Protein AF-A0A937XT77-F1 (afdb_monomer_lite)

Radius of gyration: 31.1 Å; chains: 1; bounding box: 65×109×86 Å

Sequence (307 aa):
MPRPRPMRGTAAARCARKRCSCMAPSAAPTRSCRALPEEADCRRSHVRRRDSLPRPVHGRQSGVAIGQSRMSRAFAHAALALVLGAAWATGAIGSTSAQCLLPGDWVVPGTGRVAASDVLARAAGARIVLLGERHDSAAHHRWQLDMLEALLARRPGLVVGFEAFPRRVQAALDRWVEGELGEEQFLKAVDWERIWGFDAALYLPLFRFAQRERVRMVALNVSRDTVRAVSQKGLAAVPVGEREGVADPAPATADYLGWLFTIYAGHARPGVTPSREDVAFSRFVEVQLLWDGAMAQALARAVDAAR

Structure (mmCIF, N/CA/C/O backbone):
data_AF-A0A937XT77-F1
#
_entry.id   AF-A0A937XT77-F1
#
loop_
_atom_site.group_PDB
_atom_site.id
_atom_site.type_symbol
_atom_site.label_atom_id
_atom_site.label_alt_id
_atom_site.label_comp_id
_atom_site.label_asym_id
_atom_site.label_entity_id
_atom_site.label_seq_id
_atom_site.pdbx_PDB_ins_code
_atom_site.Cartn_x
_atom_site.Cartn_y
_atom_site.Cartn_z
_atom_site.occupancy
_atom_site.B_iso_or_equiv
_atom_site.auth_seq_id
_atom_site.auth_comp_id
_atom_site.auth_asym_id
_atom_site.auth_atom_id
_atom_site.pdbx_PDB_model_num
ATOM 1 N N . MET A 1 1 ? -8.404 55.840 11.860 1.00 36.09 1 MET A N 1
ATOM 2 C CA . MET A 1 1 ? -7.899 55.213 10.614 1.00 36.09 1 MET A CA 1
ATOM 3 C C . MET A 1 1 ? -8.670 53.911 10.367 1.00 36.09 1 MET A C 1
ATOM 5 O O . MET A 1 1 ? -9.238 53.406 11.324 1.00 36.09 1 MET A O 1
ATOM 9 N N . PRO A 1 2 ? -8.874 53.490 9.107 1.00 42.41 2 PRO A N 1
ATOM 10 C CA . PRO A 1 2 ? -10.209 53.220 8.559 1.00 42.41 2 PRO A CA 1
ATOM 11 C C . PRO A 1 2 ? -10.755 51.792 8.738 1.00 42.41 2 PRO A C 1
ATOM 13 O O . PRO A 1 2 ? -10.020 50.830 8.927 1.00 42.41 2 PRO A O 1
ATOM 16 N N . ARG A 1 3 ? -12.090 51.713 8.620 1.00 39.50 3 ARG A N 1
ATOM 17 C CA . ARG A 1 3 ? -12.965 50.527 8.618 1.00 39.50 3 ARG A CA 1
ATOM 18 C C . ARG A 1 3 ? -12.602 49.506 7.518 1.00 39.50 3 ARG A C 1
ATOM 20 O O . ARG A 1 3 ? -12.174 49.923 6.440 1.00 39.50 3 ARG A O 1
ATOM 27 N N . PRO A 1 4 ? -12.870 48.201 7.722 1.00 42.12 4 PRO A N 1
ATOM 28 C CA . PRO A 1 4 ? -12.687 47.186 6.687 1.00 42.12 4 PRO A CA 1
ATOM 29 C C . PRO A 1 4 ? -13.720 47.344 5.558 1.00 42.12 4 PRO A C 1
ATOM 31 O O . PRO A 1 4 ? -14.910 47.553 5.803 1.00 42.12 4 PRO A O 1
ATOM 34 N N . ARG A 1 5 ? -13.261 47.253 4.303 1.00 42.53 5 ARG A N 1
ATOM 35 C CA . ARG A 1 5 ? -14.124 47.199 3.110 1.00 42.53 5 ARG A CA 1
ATOM 36 C C . ARG A 1 5 ? -14.788 45.816 2.993 1.00 42.53 5 ARG A C 1
ATOM 38 O O . ARG A 1 5 ? -14.111 44.818 3.233 1.00 42.53 5 ARG A O 1
ATOM 45 N N . PRO A 1 6 ? -16.064 45.734 2.576 1.00 35.91 6 PRO A N 1
ATOM 46 C CA . PRO A 1 6 ? -16.751 44.463 2.387 1.00 35.91 6 PRO A CA 1
ATOM 47 C C . PRO A 1 6 ? -16.316 43.751 1.099 1.00 35.91 6 PRO A C 1
ATOM 49 O O . PRO A 1 6 ? -15.970 44.376 0.092 1.00 35.91 6 PRO A O 1
ATOM 52 N N . MET A 1 7 ? -16.380 42.421 1.163 1.00 31.80 7 MET A N 1
ATOM 53 C CA . MET A 1 7 ? -16.159 41.481 0.069 1.00 31.80 7 MET A CA 1
ATOM 54 C C . MET A 1 7 ? -17.064 41.770 -1.136 1.00 31.80 7 MET A C 1
ATOM 56 O O . MET A 1 7 ? -18.276 41.934 -0.998 1.00 31.80 7 MET A O 1
ATOM 60 N N . ARG A 1 8 ? -16.481 41.750 -2.339 1.00 34.66 8 ARG A N 1
ATOM 61 C CA . ARG A 1 8 ? -17.233 41.620 -3.591 1.00 34.66 8 ARG A CA 1
ATOM 62 C C . ARG A 1 8 ? -17.420 40.139 -3.896 1.00 34.66 8 ARG A C 1
ATOM 64 O O . ARG A 1 8 ? -16.479 39.462 -4.296 1.00 34.66 8 ARG A O 1
ATOM 71 N N . GLY A 1 9 ? -18.645 39.660 -3.703 1.00 29.42 9 GLY A N 1
ATOM 72 C CA . GLY A 1 9 ? -19.098 38.390 -4.249 1.00 29.42 9 GLY A CA 1
ATOM 73 C C . GLY A 1 9 ? -19.217 38.459 -5.770 1.00 29.42 9 GLY A C 1
ATOM 74 O O . GLY A 1 9 ? -19.588 39.491 -6.327 1.00 29.42 9 GLY A O 1
ATOM 75 N N . THR A 1 10 ? -18.936 37.342 -6.436 1.00 31.42 10 THR A N 1
ATOM 76 C CA . THR A 1 10 ? -19.408 37.090 -7.798 1.00 31.42 10 THR A CA 1
ATOM 77 C C . THR A 1 10 ? -19.877 35.641 -7.932 1.00 31.42 10 THR A C 1
ATOM 79 O O . THR A 1 10 ? -19.177 34.702 -7.576 1.00 31.42 10 THR A O 1
ATOM 82 N N . ALA A 1 11 ? -21.113 35.530 -8.426 1.00 31.84 11 ALA A N 1
ATOM 83 C CA . ALA A 1 11 ? -21.728 34.430 -9.165 1.00 31.84 11 ALA A CA 1
ATOM 84 C C . ALA A 1 11 ? -21.765 33.022 -8.534 1.00 31.84 11 ALA A C 1
ATOM 86 O O . ALA A 1 11 ? -20.996 32.128 -8.874 1.00 31.84 11 ALA A O 1
ATOM 87 N N . ALA A 1 12 ? -22.820 32.782 -7.749 1.00 28.45 12 ALA A N 1
ATOM 88 C CA . ALA A 1 12 ? -23.402 31.454 -7.590 1.00 28.45 12 ALA A CA 1
ATOM 89 C C . ALA A 1 12 ? -24.025 30.994 -8.925 1.00 28.45 12 ALA A C 1
ATOM 91 O O . ALA A 1 12 ? -25.072 31.496 -9.340 1.00 28.45 12 ALA A O 1
ATOM 92 N N . ALA A 1 13 ? -23.399 30.025 -9.593 1.00 32.28 13 ALA A N 1
ATOM 93 C CA . ALA A 1 13 ? -24.009 29.318 -10.712 1.00 32.28 13 ALA A CA 1
ATOM 94 C C . ALA A 1 13 ? -25.028 28.302 -10.170 1.00 32.28 13 ALA A C 1
ATOM 96 O O . ALA A 1 13 ? -24.679 27.244 -9.648 1.00 32.28 13 ALA A O 1
ATOM 97 N N . ARG A 1 14 ? -26.315 28.642 -10.283 1.00 29.09 14 ARG A N 1
ATOM 98 C CA . ARG A 1 14 ? -27.428 27.705 -10.097 1.00 29.09 14 ARG A CA 1
ATOM 99 C C . ARG A 1 14 ? -27.367 26.652 -11.201 1.00 29.09 14 ARG A C 1
ATOM 101 O O . ARG A 1 14 ? -27.641 26.970 -12.353 1.00 29.09 14 ARG A O 1
ATOM 108 N N . CYS A 1 15 ? -27.082 25.401 -10.850 1.00 26.33 15 CYS A N 1
ATOM 109 C CA . CYS A 1 15 ? -27.347 24.272 -11.735 1.00 26.33 15 CYS A CA 1
ATOM 110 C C . CYS A 1 15 ? -28.710 23.669 -11.366 1.00 26.33 15 CYS A C 1
ATOM 112 O O . CYS A 1 15 ? -28.937 23.222 -10.239 1.00 26.33 15 CYS A O 1
ATOM 114 N N . ALA A 1 16 ? -29.652 23.756 -12.302 1.00 30.88 16 ALA A N 1
ATOM 115 C CA . ALA A 1 16 ? -31.029 23.319 -12.141 1.00 30.88 16 ALA A CA 1
ATOM 116 C C . ALA A 1 16 ? -31.114 21.790 -11.990 1.00 30.88 16 ALA A C 1
ATOM 118 O O . ALA A 1 16 ? -30.606 21.040 -12.822 1.00 30.88 16 ALA A O 1
ATOM 119 N N . ARG A 1 17 ? -31.816 21.328 -10.948 1.00 30.83 17 ARG A N 1
ATOM 120 C CA . ARG A 1 17 ? -32.197 19.919 -10.773 1.00 30.83 17 ARG A CA 1
ATOM 121 C C . ARG A 1 17 ? -33.188 19.527 -11.872 1.00 30.83 17 ARG A C 1
ATOM 123 O O . ARG A 1 17 ? -34.351 19.921 -11.809 1.00 30.83 17 ARG A O 1
ATOM 130 N N . LYS A 1 18 ? -32.762 18.721 -12.846 1.00 30.28 18 LYS A N 1
ATOM 131 C CA . LYS A 1 18 ? -33.694 17.947 -13.677 1.00 30.28 18 LYS A CA 1
ATOM 132 C C . LYS A 1 18 ? -34.017 16.640 -12.957 1.00 30.28 18 LYS A C 1
ATOM 134 O O . LYS A 1 18 ? -33.140 15.823 -12.705 1.00 30.28 18 LYS A O 1
ATOM 139 N N . ARG A 1 19 ? -35.292 16.492 -12.592 1.00 28.69 19 ARG A N 1
ATOM 140 C CA . ARG A 1 19 ? -35.898 15.241 -12.128 1.00 28.69 19 ARG A CA 1
ATOM 141 C C . ARG A 1 19 ? -35.902 14.261 -13.304 1.00 28.69 19 ARG A C 1
ATOM 143 O O . ARG A 1 19 ? -36.464 14.597 -14.343 1.00 28.69 19 ARG A O 1
ATOM 150 N N . CYS A 1 20 ? -35.329 13.075 -13.136 1.00 25.59 20 CYS A N 1
ATOM 151 C CA . CYS A 1 20 ? -35.627 11.936 -14.001 1.00 25.59 20 CYS A CA 1
ATOM 152 C C . CYS A 1 20 ? -36.601 11.025 -13.257 1.00 25.59 20 CYS A C 1
ATOM 154 O O . CYS A 1 20 ? -36.307 10.547 -12.164 1.00 25.59 20 CYS A O 1
ATOM 156 N N . SER A 1 21 ? -37.785 10.866 -13.843 1.00 26.05 21 SER A N 1
ATOM 157 C CA . SER A 1 21 ? -38.812 9.922 -13.415 1.00 26.05 21 SER A CA 1
ATOM 158 C C . SER A 1 21 ? -38.406 8.515 -13.852 1.00 26.05 21 SER A C 1
ATOM 160 O O . SER A 1 21 ? -37.988 8.324 -14.995 1.00 26.05 21 SER A O 1
ATOM 162 N N . CYS A 1 22 ? -38.522 7.541 -12.954 1.00 23.66 22 CYS A N 1
ATOM 163 C CA . CYS A 1 22 ? -38.259 6.136 -13.233 1.00 23.66 22 CYS A CA 1
ATOM 164 C C . CYS A 1 22 ? -39.459 5.528 -13.977 1.00 23.66 22 CYS A C 1
ATOM 166 O O . CYS A 1 22 ? -40.545 5.424 -13.412 1.00 23.66 22 CYS A O 1
ATOM 168 N N . MET A 1 23 ? -39.262 5.090 -15.221 1.00 26.16 23 MET A N 1
ATOM 169 C CA . MET A 1 23 ? -40.123 4.094 -15.868 1.00 26.16 23 MET A CA 1
ATOM 170 C C . MET A 1 23 ? -39.355 2.773 -15.920 1.00 26.16 23 MET A C 1
ATOM 172 O O . MET A 1 23 ? -38.236 2.717 -16.427 1.00 26.16 23 MET A O 1
ATOM 176 N N . ALA A 1 24 ? -39.950 1.721 -15.360 1.00 32.31 24 ALA A N 1
ATOM 177 C CA . ALA A 1 24 ? -39.438 0.357 -15.436 1.00 32.31 24 ALA A CA 1
ATOM 178 C C . ALA A 1 24 ? -39.604 -0.214 -16.857 1.00 32.31 24 ALA A C 1
ATOM 180 O O . ALA A 1 24 ? -40.644 0.032 -17.473 1.00 32.31 24 ALA A O 1
ATOM 181 N N . PRO A 1 25 ? -38.670 -1.046 -17.352 1.00 35.09 25 PRO A N 1
ATOM 182 C CA . PRO A 1 25 ? -38.954 -1.946 -18.455 1.00 35.09 25 PRO A CA 1
ATOM 183 C C . PRO A 1 25 ? -39.019 -3.409 -17.998 1.00 35.09 25 PRO A C 1
ATOM 185 O O . PRO A 1 25 ? -38.128 -3.944 -17.340 1.00 35.09 25 PRO A O 1
ATOM 188 N N . SER A 1 26 ? -40.119 -4.032 -18.408 1.00 31.53 26 SER A N 1
ATOM 189 C CA . SER A 1 26 ? -40.401 -5.463 -18.431 1.00 31.53 26 SER A CA 1
ATOM 190 C C . SER A 1 26 ? -39.476 -6.227 -19.395 1.00 31.53 26 SER A C 1
ATOM 192 O O . SER A 1 26 ? -39.163 -5.719 -20.467 1.00 31.53 26 SER A O 1
ATOM 194 N N . ALA A 1 27 ? -39.175 -7.475 -19.013 1.00 35.47 27 ALA A N 1
ATOM 195 C CA . ALA A 1 27 ? -38.739 -8.642 -19.797 1.00 35.47 27 ALA A CA 1
ATOM 196 C C . ALA A 1 27 ? -37.453 -8.561 -20.658 1.00 35.47 27 ALA A C 1
ATOM 198 O O . ALA A 1 27 ? -37.207 -7.647 -21.437 1.00 35.47 27 ALA A O 1
ATOM 199 N N . ALA A 1 28 ? -36.633 -9.605 -20.500 1.00 38.88 28 ALA A N 1
ATOM 200 C CA . ALA A 1 28 ? -35.290 -9.784 -21.046 1.00 38.88 28 ALA A CA 1
ATOM 201 C C . ALA A 1 28 ? -35.191 -9.756 -22.583 1.00 38.88 28 ALA A C 1
ATOM 203 O O . ALA A 1 28 ? -36.099 -10.195 -23.288 1.00 38.88 28 ALA A O 1
ATOM 204 N N . PRO A 1 29 ? -33.997 -9.404 -23.092 1.00 41.75 29 PRO A N 1
ATOM 205 C CA . PRO A 1 29 ? -33.379 -10.258 -24.101 1.00 41.75 29 PRO A CA 1
ATOM 206 C C . PRO A 1 29 ? -31.902 -10.553 -23.797 1.00 41.75 29 PRO A C 1
ATOM 208 O O . PRO A 1 29 ? -31.155 -9.710 -23.298 1.00 41.75 29 PRO A O 1
ATOM 211 N N . THR A 1 30 ? -31.475 -11.766 -24.149 1.00 42.84 30 THR A N 1
ATOM 212 C CA . THR A 1 30 ? -30.076 -12.209 -24.222 1.00 42.84 30 THR A CA 1
ATOM 213 C C . THR A 1 30 ? -29.235 -11.202 -25.013 1.00 42.84 30 THR A C 1
ATOM 215 O O . THR A 1 30 ? -29.385 -11.084 -26.230 1.00 42.84 30 THR A O 1
ATOM 218 N N . ARG A 1 31 ? -28.362 -10.448 -24.332 1.00 41.62 31 ARG A N 1
ATOM 219 C CA . ARG A 1 31 ? -27.463 -9.470 -24.961 1.00 41.62 31 ARG A CA 1
ATOM 220 C C . ARG A 1 31 ? -26.072 -10.063 -25.165 1.00 41.62 31 ARG A C 1
ATOM 222 O O . ARG A 1 31 ? -25.395 -10.430 -24.213 1.00 41.62 31 ARG A O 1
ATOM 229 N N . SER A 1 32 ? -25.648 -10.089 -26.426 1.00 38.56 32 SER A N 1
ATOM 230 C CA . SER A 1 32 ? -24.243 -10.147 -26.836 1.00 38.56 32 SER A CA 1
ATOM 231 C C . SER A 1 32 ? -23.475 -8.972 -26.207 1.00 38.56 32 SER A C 1
ATOM 233 O O . SER A 1 32 ? -23.965 -7.838 -26.229 1.00 38.56 32 SER A O 1
ATOM 235 N N . CYS A 1 33 ? -22.307 -9.242 -25.608 1.00 37.94 33 CYS A N 1
ATOM 236 C CA . CYS A 1 33 ? -21.496 -8.234 -24.922 1.00 37.94 33 CYS A CA 1
ATOM 237 C C . CYS A 1 33 ? -20.942 -7.219 -25.935 1.00 37.94 33 CYS A C 1
ATOM 239 O O . CYS A 1 33 ? -19.944 -7.461 -26.610 1.00 37.94 33 CYS A O 1
ATOM 241 N N . ARG A 1 34 ? -21.586 -6.052 -26.019 1.00 35.34 34 ARG A N 1
ATOM 242 C CA . ARG A 1 34 ? -20.996 -4.834 -26.578 1.00 35.34 34 ARG A CA 1
ATOM 243 C C . ARG A 1 34 ? -20.518 -4.001 -25.392 1.00 35.34 34 ARG A C 1
ATOM 245 O O . ARG A 1 34 ? -21.322 -3.724 -24.503 1.00 35.34 34 ARG A O 1
ATOM 252 N N . ALA A 1 35 ? -19.229 -3.665 -25.357 1.00 35.28 35 ALA A N 1
ATOM 253 C CA . ALA A 1 35 ? -18.635 -2.852 -24.297 1.00 35.28 35 ALA A CA 1
ATOM 254 C C . ALA A 1 35 ? -19.470 -1.579 -24.070 1.00 35.28 35 ALA A C 1
ATOM 256 O O . ALA A 1 35 ? -19.780 -0.859 -25.024 1.00 35.28 35 ALA A O 1
ATOM 257 N N . LEU A 1 36 ? -19.869 -1.336 -22.821 1.00 36.41 36 LEU A N 1
ATOM 258 C CA . LEU A 1 36 ? -20.434 -0.049 -22.428 1.00 36.41 36 LEU A CA 1
ATOM 259 C C . LEU A 1 36 ? -19.294 0.979 -22.473 1.00 36.41 36 LEU A C 1
ATOM 261 O O . LEU A 1 36 ? -18.207 0.665 -21.988 1.00 36.41 36 LEU A O 1
ATOM 265 N N . PRO A 1 37 ? -19.491 2.161 -23.080 1.00 35.06 37 PRO A N 1
ATOM 266 C CA . PRO A 1 37 ? -18.444 3.168 -23.126 1.00 35.06 37 PRO A CA 1
ATOM 267 C C . PRO A 1 37 ? -18.125 3.638 -21.703 1.00 35.06 37 PRO A C 1
ATOM 269 O O . PRO A 1 37 ? -19.024 4.042 -20.964 1.00 35.06 37 PRO A O 1
ATOM 272 N N . GLU A 1 38 ? -16.844 3.555 -21.345 1.00 41.00 38 GLU A N 1
ATOM 273 C CA . GLU A 1 38 ? -16.254 4.234 -20.191 1.00 41.00 38 GLU A CA 1
ATOM 274 C C . GLU A 1 38 ? -16.633 5.723 -20.238 1.00 41.00 38 GLU A C 1
ATOM 276 O O . GLU A 1 38 ? -16.646 6.342 -21.308 1.00 41.00 38 GLU A O 1
ATOM 281 N N . GLU A 1 39 ? -16.998 6.283 -19.085 1.00 37.25 39 GLU A N 1
ATOM 282 C CA . GLU A 1 39 ? -17.351 7.693 -18.949 1.00 37.25 39 GLU A CA 1
ATOM 283 C C . GLU A 1 39 ? -16.232 8.586 -19.507 1.00 37.25 39 GLU A C 1
ATOM 285 O O . GLU A 1 39 ? -15.047 8.378 -19.257 1.00 37.25 39 GLU A O 1
ATOM 290 N N . ALA A 1 40 ? -16.629 9.561 -20.324 1.00 32.81 40 ALA A N 1
ATOM 291 C CA . ALA A 1 40 ? -15.736 10.353 -21.154 1.00 32.81 40 ALA A CA 1
ATOM 292 C C . ALA A 1 40 ? -14.687 11.138 -20.343 1.00 32.81 40 ALA A C 1
ATOM 294 O O . ALA A 1 40 ? -15.023 12.036 -19.569 1.00 32.81 40 ALA A O 1
ATOM 295 N N . ASP A 1 41 ? -13.414 10.846 -20.623 1.00 33.22 41 ASP A N 1
ATOM 296 C CA . ASP A 1 41 ? -12.246 11.642 -20.247 1.00 33.22 41 ASP A CA 1
ATOM 297 C C . ASP A 1 41 ? -12.351 13.054 -20.855 1.00 33.22 41 ASP A C 1
ATOM 299 O O . ASP A 1 41 ? -12.399 13.248 -22.074 1.00 33.22 41 ASP A O 1
ATOM 303 N N . CYS A 1 42 ? -12.403 14.068 -19.993 1.00 28.81 42 CYS A N 1
ATOM 304 C CA . CYS A 1 42 ? -12.457 15.469 -20.383 1.00 28.81 42 CYS A CA 1
ATOM 305 C C . CYS A 1 42 ? -11.029 16.023 -20.520 1.00 28.81 42 CYS A C 1
ATOM 307 O O . CYS A 1 42 ? -10.584 16.842 -19.717 1.00 28.81 42 CYS A O 1
ATOM 309 N N . ARG A 1 43 ? -10.303 15.615 -21.569 1.00 31.56 43 ARG A N 1
ATOM 310 C CA . ARG A 1 43 ? -9.054 16.280 -21.983 1.00 31.56 43 ARG A CA 1
ATOM 311 C C . ARG A 1 43 ? -9.320 17.264 -23.117 1.00 31.56 43 ARG A C 1
ATOM 313 O O . ARG A 1 43 ? -9.517 16.885 -24.269 1.00 31.56 43 ARG A O 1
ATOM 320 N N . ARG A 1 44 ? -9.273 18.565 -22.811 1.00 31.22 44 ARG A N 1
ATOM 321 C CA . ARG A 1 44 ? -9.192 19.617 -23.836 1.00 31.22 44 ARG A CA 1
ATOM 322 C C . ARG A 1 44 ? -7.817 19.593 -24.498 1.00 31.22 44 ARG A C 1
ATOM 324 O O . ARG A 1 44 ? -6.816 19.980 -23.906 1.00 31.22 44 ARG A O 1
ATOM 331 N N . SER A 1 45 ? -7.807 19.190 -25.760 1.00 30.52 45 SER A N 1
ATOM 332 C CA . SER A 1 45 ? -6.711 19.358 -26.707 1.00 30.52 45 SER A CA 1
ATOM 333 C C . SER A 1 45 ? -6.588 20.817 -27.166 1.00 30.52 45 SER A C 1
ATOM 335 O O . SER A 1 45 ? -7.531 21.369 -27.735 1.00 30.52 45 SER A O 1
ATOM 337 N N . HIS A 1 46 ? -5.401 21.409 -27.027 1.00 31.00 46 HIS A N 1
ATOM 338 C CA . HIS A 1 46 ? -4.949 22.488 -27.905 1.00 31.00 46 HIS A CA 1
ATOM 339 C C . HIS A 1 46 ? -3.973 21.899 -28.929 1.00 31.00 46 HIS A C 1
ATOM 341 O O . HIS A 1 46 ? -2.796 21.720 -28.640 1.00 31.00 46 HIS A O 1
ATOM 347 N N . VAL A 1 47 ? -4.461 21.615 -30.139 1.00 32.00 47 VAL A N 1
ATOM 348 C CA . VAL A 1 47 ? -3.621 21.381 -31.323 1.00 32.00 47 VAL A CA 1
ATOM 349 C C . VAL A 1 47 ? -4.053 22.368 -32.403 1.00 32.00 47 VAL A C 1
ATOM 351 O O . VAL A 1 47 ? -5.207 22.384 -32.834 1.00 32.00 47 VAL A O 1
ATOM 354 N N . ARG A 1 48 ? -3.116 23.233 -32.804 1.00 32.12 48 ARG A N 1
ATOM 355 C CA . ARG A 1 48 ? -3.234 24.124 -33.964 1.00 32.12 48 ARG A CA 1
ATOM 356 C C . ARG A 1 48 ? -2.968 23.322 -35.242 1.00 32.12 48 ARG A C 1
ATOM 358 O O . ARG A 1 48 ? -2.019 22.550 -35.300 1.00 32.12 48 ARG A O 1
ATOM 365 N N . ARG A 1 49 ? -3.801 23.546 -36.262 1.00 31.94 49 ARG A N 1
ATOM 366 C CA . ARG A 1 49 ? -3.627 23.068 -37.645 1.00 31.94 49 ARG A CA 1
ATOM 367 C C . ARG A 1 49 ? -2.510 23.829 -38.372 1.00 31.94 49 ARG A C 1
ATOM 369 O O . ARG A 1 49 ? -2.393 25.036 -38.161 1.00 31.94 49 ARG A O 1
ATOM 376 N N . ARG A 1 50 ? -1.816 23.142 -39.289 1.00 31.31 50 ARG A N 1
ATOM 377 C CA . ARG A 1 50 ? -1.400 23.580 -40.648 1.00 31.31 50 ARG A CA 1
ATOM 378 C C . ARG A 1 50 ? -0.744 22.384 -41.365 1.00 31.31 50 ARG A C 1
ATOM 380 O O . ARG A 1 50 ? 0.099 21.728 -40.769 1.00 31.31 50 ARG A O 1
ATOM 387 N N . ASP A 1 51 ? -1.377 21.885 -42.431 1.00 30.39 51 ASP A N 1
ATOM 388 C CA . ASP A 1 51 ? -0.968 22.008 -43.853 1.00 30.39 51 ASP A CA 1
ATOM 389 C C . ASP A 1 51 ? 0.416 21.365 -44.105 1.00 30.39 51 ASP A C 1
ATOM 391 O O . ASP A 1 51 ? 1.418 21.847 -43.595 1.00 30.39 51 ASP A O 1
ATOM 395 N N . SER A 1 52 ? 0.600 20.282 -44.872 1.00 34.44 52 SER A N 1
ATOM 396 C CA . SER A 1 52 ? 0.463 20.203 -46.339 1.00 34.44 52 SER A CA 1
ATOM 397 C C . SER A 1 52 ? 0.761 18.761 -46.813 1.00 34.44 52 SER A C 1
ATOM 399 O O . SER A 1 52 ? 1.668 18.124 -46.284 1.00 34.44 52 SER A O 1
ATOM 401 N N . LEU A 1 53 ? 0.052 18.262 -47.832 1.00 35.81 53 LEU A N 1
ATOM 402 C CA . LEU A 1 53 ? 0.361 17.021 -48.576 1.00 35.81 53 LEU A CA 1
ATOM 403 C C . LEU A 1 53 ? 1.324 17.298 -49.750 1.00 35.81 53 LEU A C 1
ATOM 405 O O . LEU A 1 53 ? 1.309 18.409 -50.285 1.00 35.81 53 LEU A O 1
ATOM 409 N N . PRO A 1 54 ? 2.017 16.265 -50.271 1.00 38.88 54 PRO A N 1
ATOM 410 C CA . PRO A 1 54 ? 1.949 16.046 -51.718 1.00 38.88 54 PRO A CA 1
ATOM 411 C C . PRO A 1 54 ? 1.692 14.588 -52.152 1.00 38.88 54 PRO A C 1
ATOM 413 O O . PRO A 1 54 ? 1.793 13.632 -51.389 1.00 38.88 54 PRO A O 1
ATOM 416 N N . ARG A 1 55 ? 1.281 14.496 -53.422 1.00 36.88 55 ARG A N 1
ATOM 417 C CA . ARG A 1 55 ? 0.694 13.386 -54.197 1.00 36.88 55 ARG A CA 1
ATOM 418 C C . ARG A 1 55 ? 1.696 12.315 -54.694 1.00 36.88 55 ARG A C 1
ATOM 420 O O . ARG A 1 55 ? 2.897 12.567 -54.679 1.00 36.88 55 ARG A O 1
ATOM 427 N N . PRO A 1 56 ? 1.199 11.152 -55.183 1.00 37.72 56 PRO A N 1
ATOM 428 C CA . PRO A 1 56 ? 1.999 9.971 -55.525 1.00 37.72 56 PRO A CA 1
ATOM 429 C C . PRO A 1 56 ? 2.551 9.985 -56.961 1.00 37.72 56 PRO A C 1
ATOM 431 O O . PRO A 1 56 ? 1.973 10.602 -57.856 1.00 37.72 56 PRO A O 1
ATOM 434 N N . VAL A 1 57 ? 3.633 9.229 -57.186 1.00 42.69 57 VAL A N 1
ATOM 435 C CA . VAL A 1 57 ? 4.236 8.964 -58.504 1.00 42.69 57 VAL A CA 1
ATOM 436 C C . VAL A 1 57 ? 3.930 7.528 -58.942 1.00 42.69 57 VAL A C 1
ATOM 438 O O . VAL A 1 57 ? 4.072 6.581 -58.171 1.00 42.69 57 VAL A O 1
ATOM 441 N N . HIS A 1 58 ? 3.494 7.390 -60.196 1.00 35.16 58 HIS A N 1
ATOM 442 C CA . HIS A 1 58 ? 3.241 6.136 -60.904 1.00 35.16 58 HIS A CA 1
ATOM 443 C C . HIS A 1 58 ? 4.523 5.333 -61.183 1.00 35.16 58 HIS A C 1
ATOM 445 O O . HIS A 1 58 ? 5.511 5.885 -61.658 1.00 35.16 58 HIS A O 1
ATOM 451 N N . GLY A 1 59 ? 4.445 4.008 -61.027 1.00 33.00 59 GLY A N 1
ATOM 452 C CA . GLY A 1 59 ? 5.408 3.039 -61.553 1.00 33.00 59 GLY A CA 1
ATOM 453 C C . GLY A 1 59 ? 4.672 1.852 -62.177 1.00 33.00 59 GLY A C 1
ATOM 454 O O . GLY A 1 59 ? 3.740 1.316 -61.586 1.00 33.00 59 GLY A O 1
ATOM 455 N N . ARG A 1 60 ? 5.040 1.524 -63.417 1.00 34.47 60 ARG A N 1
ATOM 456 C CA . ARG A 1 60 ? 4.351 0.637 -64.364 1.00 34.47 60 ARG A CA 1
ATOM 457 C C . ARG A 1 60 ? 4.424 -0.860 -64.037 1.00 34.47 60 ARG A C 1
ATOM 459 O O . ARG A 1 60 ? 5.400 -1.361 -63.502 1.00 34.47 60 ARG A O 1
ATOM 466 N N . GLN A 1 61 ? 3.374 -1.515 -64.531 1.00 33.06 61 GLN A N 1
ATOM 467 C CA . GLN A 1 61 ? 3.185 -2.904 -64.960 1.00 33.06 61 GLN A CA 1
ATOM 468 C C . GLN A 1 61 ? 4.438 -3.701 -65.366 1.00 33.06 61 GLN A C 1
ATOM 470 O O . GLN A 1 61 ? 5.279 -3.209 -66.115 1.00 33.06 61 GLN A O 1
ATOM 475 N N . SER A 1 62 ? 4.423 -4.998 -65.047 1.00 36.44 62 SER A N 1
ATOM 476 C CA . SER A 1 62 ? 4.679 -6.095 -65.996 1.00 36.44 62 SER A CA 1
ATOM 477 C C . SER A 1 62 ? 4.062 -7.380 -65.438 1.00 36.44 62 SER A C 1
ATOM 479 O O . SER A 1 62 ? 4.341 -7.763 -64.306 1.00 36.44 62 SER A O 1
ATOM 481 N N . GLY A 1 63 ? 3.165 -7.996 -66.206 1.00 30.44 63 GLY A N 1
ATOM 482 C CA . GLY A 1 63 ? 2.579 -9.296 -65.890 1.00 30.44 63 GLY A CA 1
ATOM 483 C C . GLY A 1 63 ? 3.410 -10.443 -66.452 1.00 30.44 63 GLY A C 1
ATOM 484 O O . GLY A 1 63 ? 4.150 -10.246 -67.408 1.00 30.44 63 GLY A O 1
ATOM 485 N N . VAL A 1 64 ? 3.217 -11.645 -65.907 1.00 35.50 64 VAL A N 1
ATOM 486 C CA . VAL A 1 64 ? 3.363 -12.910 -66.640 1.00 35.50 64 VAL A CA 1
ATOM 487 C C . VAL A 1 64 ? 2.273 -13.865 -66.157 1.00 35.50 64 VAL A C 1
ATOM 489 O O . VAL A 1 64 ? 1.895 -13.891 -64.987 1.00 35.50 64 VAL A O 1
ATOM 492 N N . ALA A 1 65 ? 1.727 -14.576 -67.130 1.00 34.25 65 ALA A N 1
ATOM 493 C CA . ALA A 1 65 ? 0.527 -15.376 -67.100 1.00 34.25 65 ALA A CA 1
ATOM 494 C C . ALA A 1 65 ? 0.793 -16.852 -66.741 1.00 34.25 65 ALA A C 1
ATOM 496 O O . ALA A 1 65 ? 1.841 -17.397 -67.061 1.00 34.2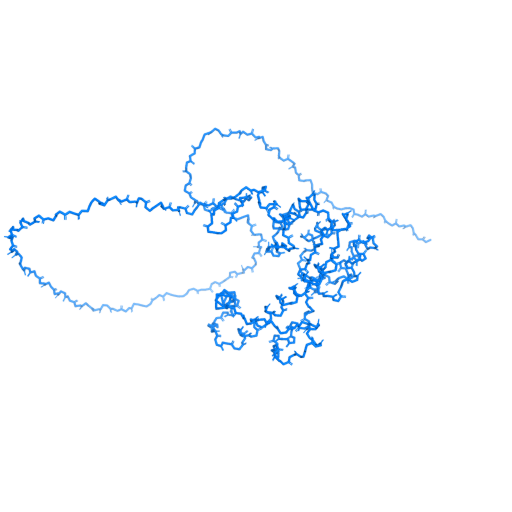5 65 ALA A O 1
ATOM 497 N N . ILE A 1 66 ? -0.240 -17.466 -66.154 1.00 34.66 66 ILE A N 1
ATOM 498 C CA . ILE A 1 66 ? -0.812 -18.795 -66.445 1.00 34.66 66 ILE A CA 1
ATOM 499 C C . ILE A 1 66 ? 0.125 -20.018 -66.424 1.00 34.66 66 ILE A C 1
ATOM 501 O O . ILE A 1 66 ? 0.920 -20.251 -67.325 1.00 34.66 66 ILE A O 1
ATOM 505 N N . GLY A 1 67 ? -0.178 -20.926 -65.493 1.00 33.16 67 GLY A N 1
ATOM 506 C CA . GLY A 1 67 ? 0.082 -22.358 -65.622 1.00 33.16 67 GLY A CA 1
ATOM 507 C C . GLY A 1 67 ? -1.086 -23.151 -65.040 1.00 33.16 67 GLY A C 1
ATOM 508 O O . GLY A 1 67 ? -1.101 -23.460 -63.854 1.00 33.16 67 GLY A O 1
ATOM 509 N N . GLN A 1 68 ? -2.096 -23.438 -65.866 1.00 39.66 68 GLN A N 1
ATOM 510 C CA . GLN A 1 68 ? -3.114 -24.445 -65.567 1.00 39.66 68 GLN A CA 1
ATOM 511 C C . GLN A 1 68 ? -2.547 -25.830 -65.887 1.00 39.66 68 GLN A C 1
ATOM 513 O O . GLN A 1 68 ? -2.019 -26.041 -66.975 1.00 39.66 68 GLN A O 1
ATOM 518 N N . SER A 1 69 ? -2.758 -26.801 -65.002 1.00 38.31 69 SER A N 1
ATOM 519 C CA . SER A 1 69 ? -2.874 -28.199 -65.414 1.00 38.31 69 SER A CA 1
ATOM 520 C C . SER A 1 69 ? -4.113 -28.809 -64.763 1.00 38.31 69 SER A C 1
ATOM 522 O O . SER A 1 69 ? -4.383 -28.647 -63.574 1.00 38.31 69 SER A O 1
ATOM 524 N N . ARG A 1 70 ? -4.933 -29.419 -65.618 1.00 44.41 70 ARG A N 1
ATOM 525 C CA . ARG A 1 70 ? -6.133 -30.193 -65.303 1.00 44.41 70 ARG A CA 1
ATOM 526 C C . ARG A 1 70 ? -5.805 -31.686 -65.445 1.00 44.41 70 ARG A C 1
ATOM 528 O O . ARG A 1 70 ? -4.860 -32.025 -66.147 1.00 44.41 70 ARG A O 1
ATOM 535 N N . MET A 1 71 ? -6.741 -32.505 -64.941 1.00 36.56 71 MET A N 1
ATOM 536 C CA . MET A 1 71 ? -7.031 -33.913 -65.296 1.00 36.56 71 MET A CA 1
ATOM 537 C C . MET A 1 71 ? -6.166 -34.968 -64.582 1.00 36.56 71 MET A C 1
ATOM 539 O O . MET A 1 71 ? -4.974 -34.777 -64.426 1.00 36.56 71 MET A O 1
ATOM 543 N N . SER A 1 72 ? -6.676 -36.104 -64.088 1.00 41.12 72 SER A N 1
ATOM 544 C CA . SER A 1 72 ? -7.950 -36.830 -64.270 1.00 41.12 72 SER A CA 1
ATOM 545 C C . SER A 1 72 ? -8.200 -37.727 -63.038 1.00 41.12 72 SER A C 1
ATOM 547 O O . SER A 1 72 ? -7.256 -38.231 -62.448 1.00 41.12 72 SER A O 1
ATOM 549 N N . ARG A 1 73 ? -9.420 -37.766 -62.488 1.00 43.06 73 ARG A N 1
ATOM 550 C CA . ARG A 1 73 ? -10.445 -38.836 -62.590 1.00 43.06 73 ARG A CA 1
ATOM 551 C C . ARG A 1 73 ? -10.027 -40.275 -62.221 1.00 43.06 73 ARG A C 1
ATOM 553 O O . ARG A 1 73 ? -9.347 -40.942 -62.984 1.00 43.06 73 ARG A O 1
ATOM 560 N N . ALA A 1 74 ? -10.702 -40.729 -61.158 1.00 38.94 74 ALA A N 1
ATOM 561 C CA . ALA A 1 74 ? -11.387 -42.014 -60.982 1.00 38.94 74 ALA A CA 1
ATOM 562 C C . ALA A 1 74 ? -10.551 -43.280 -60.749 1.00 38.94 74 ALA A C 1
ATOM 564 O O . ALA A 1 74 ? -9.989 -43.822 -61.683 1.00 38.94 74 ALA A O 1
ATOM 565 N N . PHE A 1 75 ? -10.672 -43.839 -59.540 1.00 42.03 75 PHE A N 1
ATOM 566 C CA . PHE A 1 75 ? -11.009 -45.252 -59.342 1.00 42.03 75 PHE A CA 1
ATOM 567 C C . PHE A 1 75 ? -11.854 -45.383 -58.068 1.00 42.03 75 PHE A C 1
ATOM 569 O O . PHE A 1 75 ? -11.377 -45.188 -56.955 1.00 42.03 75 PHE A O 1
ATOM 576 N N . ALA A 1 76 ? -13.141 -45.670 -58.256 1.00 41.75 76 ALA A N 1
ATOM 577 C CA . ALA A 1 76 ? -14.038 -46.140 -57.213 1.00 41.75 76 ALA A CA 1
ATOM 578 C C . ALA A 1 76 ? -13.837 -47.648 -57.079 1.00 41.75 76 ALA A C 1
ATOM 580 O O . ALA A 1 76 ? -14.099 -48.346 -58.050 1.00 41.75 76 ALA A O 1
ATOM 581 N N . HIS A 1 77 ? -13.382 -48.146 -55.930 1.00 40.97 77 HIS A N 1
ATOM 582 C CA . HIS A 1 77 ? -13.534 -49.551 -55.547 1.00 40.97 77 HIS A CA 1
ATOM 583 C C . HIS A 1 77 ? -14.027 -49.597 -54.103 1.00 40.97 77 HIS A C 1
ATOM 585 O O . HIS A 1 77 ? -13.421 -49.036 -53.191 1.00 40.97 77 HIS A O 1
ATOM 591 N N . ALA A 1 78 ? -15.187 -50.223 -53.948 1.00 45.75 78 ALA A N 1
ATOM 592 C CA . ALA A 1 78 ? -15.841 -50.495 -52.689 1.00 45.75 78 ALA A CA 1
ATOM 593 C C . ALA A 1 78 ? -14.978 -51.428 -51.830 1.00 45.75 78 ALA A C 1
ATOM 595 O O . ALA A 1 78 ? -14.575 -52.497 -52.282 1.00 45.75 78 ALA A O 1
ATOM 596 N N . ALA A 1 79 ? -14.764 -51.048 -50.575 1.00 43.75 79 ALA A N 1
ATOM 597 C CA . ALA A 1 79 ? -14.360 -51.959 -49.516 1.00 43.75 79 ALA A CA 1
ATOM 598 C C . ALA A 1 79 ? -15.238 -51.662 -48.299 1.00 43.75 79 ALA A C 1
ATOM 600 O O . ALA A 1 79 ? -14.967 -50.776 -47.491 1.00 43.75 79 ALA A O 1
ATOM 601 N N . LEU A 1 80 ? -16.353 -52.387 -48.238 1.00 45.69 80 LEU A N 1
ATOM 602 C CA . LEU A 1 80 ? -17.179 -52.534 -47.053 1.00 45.69 80 LEU A CA 1
ATOM 603 C C . LEU A 1 80 ? -16.386 -53.397 -46.063 1.00 45.69 80 LEU A C 1
ATOM 605 O O . LEU A 1 80 ? -16.309 -54.611 -46.227 1.00 45.69 80 LEU A O 1
ATOM 609 N N . ALA A 1 81 ? -15.777 -52.767 -45.062 1.00 46.62 81 ALA A N 1
ATOM 610 C CA . ALA A 1 81 ? -15.190 -53.454 -43.921 1.00 46.62 81 ALA A CA 1
ATOM 611 C C . ALA A 1 81 ? -15.813 -52.896 -42.640 1.00 46.62 81 ALA A C 1
ATOM 613 O O . ALA A 1 81 ? -15.714 -51.704 -42.348 1.00 46.62 81 ALA A O 1
ATOM 614 N N . LEU A 1 82 ? -16.498 -53.784 -41.915 1.00 47.38 82 LEU A N 1
ATOM 615 C CA . LEU A 1 82 ? -17.018 -53.569 -40.572 1.00 47.38 82 LEU A CA 1
ATOM 616 C C . LEU A 1 82 ? -15.935 -52.961 -39.668 1.00 47.38 82 LEU A C 1
ATOM 618 O O . LEU A 1 82 ? -14.922 -53.605 -39.405 1.00 47.38 82 LEU A O 1
ATOM 622 N N . VAL A 1 83 ? -16.213 -51.788 -39.101 1.00 46.56 83 VAL A N 1
ATOM 623 C CA . VAL A 1 83 ? -15.584 -51.340 -37.856 1.00 46.56 83 VAL A CA 1
ATOM 624 C C . VAL A 1 83 ? -16.678 -51.259 -36.801 1.00 46.56 83 VAL A C 1
ATOM 626 O O . VAL A 1 83 ? -17.476 -50.325 -36.751 1.00 46.56 83 VAL A O 1
ATOM 629 N N . LEU A 1 84 ? -16.729 -52.304 -35.980 1.00 47.62 84 LEU A N 1
ATOM 630 C CA . LEU A 1 84 ? -17.295 -52.259 -34.640 1.00 47.62 84 LEU A CA 1
ATOM 631 C C . LEU A 1 84 ? -16.452 -51.303 -33.787 1.00 47.62 84 LEU A C 1
ATOM 633 O O . LEU A 1 84 ? -15.229 -51.411 -33.776 1.00 47.62 84 LEU A O 1
ATOM 637 N N . GLY A 1 85 ? -17.117 -50.446 -33.013 1.00 44.19 85 GLY A N 1
ATOM 638 C CA . GLY A 1 85 ? -16.510 -49.802 -31.848 1.00 44.19 85 GLY A CA 1
ATOM 639 C C . GLY A 1 85 ? -16.340 -48.293 -31.964 1.00 44.19 85 GLY A C 1
ATOM 640 O O . GLY A 1 85 ? -15.335 -47.807 -32.464 1.00 44.19 85 GLY A O 1
ATOM 641 N N . ALA A 1 86 ? -17.326 -47.574 -31.434 1.00 45.34 86 ALA A N 1
ATOM 642 C CA . ALA A 1 86 ? -17.173 -46.493 -30.456 1.00 45.34 86 ALA A CA 1
ATOM 643 C C . ALA A 1 86 ? -18.410 -45.603 -30.568 1.00 45.34 86 ALA A C 1
ATOM 645 O O . ALA A 1 86 ? -18.525 -44.768 -31.465 1.00 45.34 86 ALA A O 1
ATOM 646 N N . ALA A 1 87 ? -19.349 -45.786 -29.641 1.00 46.53 87 ALA A N 1
ATOM 647 C CA . ALA A 1 87 ? -20.294 -44.738 -29.317 1.00 46.53 87 ALA A CA 1
ATOM 648 C C . ALA A 1 87 ? -19.464 -43.546 -28.832 1.00 46.53 87 ALA A C 1
ATOM 650 O O . ALA A 1 87 ? -19.021 -43.507 -27.685 1.00 46.53 87 ALA A O 1
ATOM 651 N N . TRP A 1 88 ? -19.211 -42.592 -29.722 1.00 47.75 88 TRP A N 1
ATOM 652 C CA . TRP A 1 88 ? -18.798 -41.264 -29.317 1.00 47.75 88 TRP A CA 1
ATOM 653 C C . TRP A 1 88 ? -20.007 -40.660 -28.614 1.00 47.75 88 TRP A C 1
ATOM 655 O O . TRP A 1 88 ? -20.838 -39.988 -29.219 1.00 47.75 88 TRP A O 1
ATOM 665 N N . ALA A 1 89 ? -20.120 -40.935 -27.314 1.00 49.72 89 ALA A N 1
ATOM 666 C CA . ALA A 1 89 ? -20.683 -39.970 -26.401 1.00 49.72 89 ALA A CA 1
ATOM 667 C C . ALA A 1 89 ? -19.824 -38.721 -26.590 1.00 49.72 89 ALA A C 1
ATOM 669 O O . ALA A 1 89 ? -18.743 -38.590 -26.018 1.00 49.72 89 ALA A O 1
ATOM 670 N N . THR A 1 90 ? -20.263 -37.840 -27.485 1.00 53.59 90 THR A N 1
ATOM 671 C CA . THR A 1 90 ? -19.807 -36.464 -27.520 1.00 53.59 90 THR A CA 1
ATOM 672 C C . THR A 1 90 ? -20.225 -35.889 -26.180 1.00 53.59 90 THR A C 1
ATOM 674 O O . THR A 1 90 ? -21.328 -35.364 -26.029 1.00 53.59 90 THR A O 1
ATOM 677 N N . GLY A 1 91 ? -19.368 -36.069 -25.174 1.00 48.38 91 GLY A N 1
ATOM 678 C CA . GLY A 1 91 ? -19.363 -35.218 -24.009 1.00 48.38 91 GLY A CA 1
ATOM 679 C C . GLY A 1 91 ? -19.298 -33.820 -24.579 1.00 48.38 91 GLY A C 1
ATOM 680 O O . GLY A 1 91 ? -18.299 -33.445 -25.194 1.00 48.38 91 GLY A O 1
ATOM 681 N N . ALA A 1 92 ? -20.414 -33.102 -24.490 1.00 46.56 92 ALA A N 1
ATOM 682 C CA . ALA A 1 92 ? -20.425 -31.686 -24.741 1.00 46.56 92 ALA A CA 1
ATOM 683 C C . ALA A 1 92 ? -19.373 -31.126 -23.789 1.00 46.56 92 ALA A C 1
ATOM 685 O O . ALA A 1 92 ? -19.589 -31.062 -22.579 1.00 46.56 92 ALA A O 1
ATOM 686 N N . ILE A 1 93 ? -18.194 -30.816 -24.329 1.00 51.78 93 ILE A N 1
ATOM 687 C CA . ILE A 1 93 ? -17.232 -29.967 -23.656 1.00 51.78 93 ILE A CA 1
ATOM 688 C C . ILE A 1 93 ? -18.017 -28.681 -23.487 1.00 51.78 93 ILE A C 1
ATOM 690 O O . ILE A 1 93 ? -18.250 -27.958 -24.457 1.00 51.78 93 ILE A O 1
ATOM 694 N N . GLY A 1 94 ? -18.557 -28.493 -22.283 1.00 44.59 94 GLY A N 1
ATOM 695 C CA . GLY A 1 94 ? -19.266 -27.292 -21.911 1.00 44.59 94 GLY A CA 1
ATOM 696 C C . GLY A 1 94 ? -18.326 -26.149 -22.224 1.00 44.59 94 GLY A C 1
ATOM 697 O O . GLY A 1 94 ? -17.317 -25.966 -21.550 1.00 44.59 94 GLY A O 1
ATOM 698 N N . SER A 1 95 ? -18.629 -25.436 -23.304 1.00 47.38 95 SER A N 1
ATOM 699 C CA . SER A 1 95 ? -18.059 -24.137 -23.576 1.00 47.38 95 SER A CA 1
ATOM 700 C C . SER A 1 95 ? -18.388 -23.299 -22.349 1.00 47.38 95 SER A C 1
ATOM 702 O O . SER A 1 95 ? -19.523 -22.858 -22.168 1.00 47.38 95 SER A O 1
ATOM 704 N N . THR A 1 96 ? -17.419 -23.131 -21.453 1.00 52.41 96 THR A N 1
ATOM 705 C CA . THR A 1 96 ? -17.454 -22.084 -20.444 1.00 52.41 96 THR A CA 1
ATOM 706 C C . THR A 1 96 ? -17.320 -20.779 -21.207 1.00 52.41 96 THR A C 1
ATOM 708 O O . THR A 1 96 ? -16.240 -20.212 -21.346 1.00 52.41 96 THR A O 1
ATOM 711 N N . SER A 1 97 ? -18.438 -20.318 -21.771 1.00 58.06 97 SER A N 1
ATOM 712 C CA . SER A 1 97 ? -18.572 -18.951 -22.240 1.00 58.06 97 SER A CA 1
ATOM 713 C C . SER A 1 97 ? -18.111 -18.069 -21.087 1.00 58.06 97 SER A C 1
ATOM 715 O O . SER A 1 97 ? -18.723 -18.117 -20.016 1.00 58.06 97 SER A O 1
ATOM 717 N N . ALA A 1 98 ? -17.013 -17.335 -21.271 1.00 61.75 98 ALA A N 1
ATOM 718 C CA . ALA A 1 98 ? -16.547 -16.360 -20.302 1.00 61.75 98 ALA A CA 1
ATOM 719 C C . ALA A 1 98 ? -17.704 -15.382 -20.060 1.00 61.75 98 ALA A C 1
ATOM 721 O O . ALA A 1 98 ? -18.013 -14.541 -20.903 1.00 61.75 98 ALA A O 1
ATOM 722 N N . GLN A 1 99 ? -18.430 -15.578 -18.960 1.00 61.91 99 GLN A N 1
ATOM 723 C CA . GLN A 1 99 ? -19.549 -14.720 -18.611 1.00 61.91 99 GLN A CA 1
ATOM 724 C C . GLN A 1 99 ? -18.958 -13.355 -18.284 1.00 61.91 99 GLN A C 1
ATOM 726 O O . GLN A 1 99 ? -18.112 -13.243 -17.399 1.00 61.91 99 GLN A O 1
ATOM 731 N N . CYS A 1 100 ? -19.382 -12.332 -19.027 1.00 68.62 100 CYS A N 1
ATOM 732 C CA . CYS A 1 100 ? -19.039 -10.947 -18.741 1.00 68.62 100 CYS A CA 1
ATOM 733 C C . CYS A 1 100 ? -19.457 -10.655 -17.288 1.00 68.62 100 CYS A C 1
ATOM 735 O O . CYS A 1 100 ? -20.648 -10.693 -16.968 1.00 68.62 100 CYS A O 1
ATOM 737 N N . LEU A 1 101 ? -18.478 -10.445 -16.405 1.00 70.56 101 LEU A N 1
ATOM 738 C CA . LEU A 1 101 ? -18.734 -10.141 -15.000 1.00 70.56 101 LEU A CA 1
ATOM 739 C C . LEU A 1 101 ? -19.336 -8.746 -14.902 1.00 70.56 101 LEU A C 1
ATOM 741 O O . LEU A 1 101 ? -18.854 -7.805 -15.536 1.00 70.56 101 LEU A O 1
ATOM 745 N N . LEU A 1 102 ? -20.403 -8.623 -14.122 1.00 74.81 102 LEU A N 1
ATOM 746 C CA . LEU A 1 102 ? -20.966 -7.323 -13.803 1.00 74.81 102 LEU A CA 1
ATOM 747 C C . LEU A 1 102 ? -20.162 -6.712 -12.648 1.00 74.81 102 LEU A C 1
ATOM 749 O O . LEU A 1 102 ? -19.701 -7.450 -11.774 1.00 74.81 102 LEU A O 1
ATOM 753 N N . PRO A 1 103 ? -19.988 -5.379 -12.605 1.00 78.62 103 PRO A N 1
ATOM 754 C CA . PRO A 1 103 ? -19.435 -4.722 -11.428 1.00 78.62 103 PRO A CA 1
ATOM 755 C C . PRO A 1 103 ? -20.171 -5.170 -10.157 1.00 78.62 103 PRO A C 1
ATOM 757 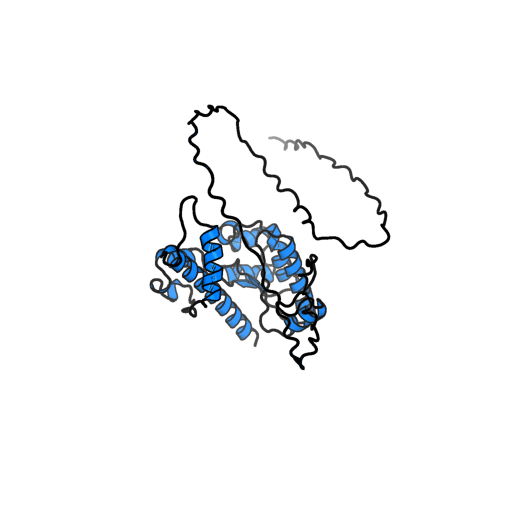O O . PRO A 1 103 ? -21.399 -5.115 -10.099 1.00 78.62 103 PRO A O 1
ATOM 760 N N . GLY A 1 104 ? -19.414 -5.626 -9.157 1.00 81.31 104 GLY A N 1
ATOM 761 C CA . GLY A 1 104 ? -19.952 -6.181 -7.909 1.00 81.31 104 GLY A CA 1
ATOM 762 C C . GLY A 1 104 ? -20.091 -7.710 -7.876 1.00 81.31 104 GLY A C 1
ATOM 763 O O . GLY A 1 104 ? -20.351 -8.254 -6.803 1.00 81.31 104 GLY A O 1
ATOM 764 N N . ASP A 1 105 ? -19.873 -8.413 -8.994 1.00 89.94 105 ASP A N 1
ATOM 765 C CA . ASP A 1 105 ? -19.745 -9.873 -8.989 1.00 89.94 105 ASP A CA 1
ATOM 766 C C . ASP A 1 105 ? -18.451 -10.297 -8.277 1.00 89.94 105 ASP A C 1
ATOM 768 O O . ASP A 1 105 ? -17.369 -9.768 -8.539 1.00 89.94 105 ASP A O 1
ATOM 772 N N . TRP A 1 106 ? -18.552 -11.315 -7.422 1.00 92.75 106 TRP A N 1
ATOM 773 C CA . TRP A 1 106 ? -17.401 -11.950 -6.786 1.00 92.75 106 TRP A CA 1
ATOM 774 C C . TRP A 1 106 ? -17.042 -13.236 -7.518 1.00 92.75 106 TRP A C 1
ATOM 776 O O . TRP A 1 106 ? -17.915 -14.040 -7.851 1.00 92.75 106 TRP A O 1
ATOM 786 N N . VAL A 1 107 ? -15.749 -13.450 -7.758 1.00 93.31 107 VAL A N 1
ATOM 787 C CA . VAL A 1 107 ? -15.242 -14.607 -8.503 1.00 93.31 107 VAL A CA 1
ATOM 788 C C . VAL A 1 107 ? -14.010 -15.176 -7.821 1.00 93.31 107 VAL A C 1
ATOM 790 O O . VAL A 1 107 ? -13.124 -14.437 -7.401 1.00 93.31 107 VAL A O 1
ATOM 793 N N . VAL A 1 108 ? -13.938 -16.505 -7.762 1.00 93.12 108 VAL A N 1
ATOM 794 C CA . VAL A 1 108 ? -12.700 -17.229 -7.470 1.00 93.12 108 VAL A CA 1
ATOM 795 C C . VAL A 1 108 ? -12.080 -17.651 -8.806 1.00 93.12 108 VAL A C 1
ATOM 797 O O . VAL A 1 108 ? -12.740 -18.370 -9.567 1.00 93.12 108 VAL A O 1
ATOM 800 N N . PRO A 1 109 ? -10.843 -17.222 -9.127 1.00 90.00 109 PRO A N 1
ATOM 801 C CA . PRO A 1 109 ? -10.167 -17.626 -10.357 1.00 90.00 109 PRO A CA 1
ATOM 802 C C . PRO A 1 109 ? -10.164 -19.151 -10.526 1.00 90.00 109 PRO A C 1
ATOM 804 O O . PRO A 1 109 ? -9.878 -19.887 -9.587 1.00 90.00 109 PRO A O 1
ATOM 807 N N . GLY A 1 110 ? -10.532 -19.630 -11.715 1.00 91.50 110 GLY A N 1
ATOM 808 C CA . GLY A 1 110 ? -10.632 -21.063 -12.022 1.00 91.50 110 GLY A CA 1
ATOM 809 C C . GLY A 1 110 ? -11.902 -21.766 -11.518 1.00 91.50 110 GLY A C 1
ATOM 810 O O . GLY A 1 110 ? -12.269 -22.789 -12.084 1.00 91.50 110 GLY A O 1
ATOM 811 N N . THR A 1 111 ? -12.609 -21.227 -10.518 1.00 92.38 111 THR A N 1
ATOM 812 C CA . THR A 1 111 ? -13.880 -21.800 -10.022 1.00 92.38 111 THR A CA 1
ATOM 813 C C . THR A 1 111 ? -15.109 -21.079 -10.579 1.00 92.38 111 THR A C 1
ATOM 815 O O . THR A 1 111 ? -16.116 -21.718 -10.871 1.00 92.38 111 THR A O 1
ATOM 818 N N . GLY A 1 112 ? -15.037 -19.757 -10.751 1.00 91.69 112 GLY A N 1
ATOM 819 C CA . GLY A 1 112 ? -16.156 -18.935 -11.214 1.00 91.69 112 GLY A CA 1
ATOM 820 C C . GLY A 1 112 ? -16.810 -18.123 -10.094 1.00 91.69 112 GLY A C 1
ATOM 821 O O . GLY A 1 112 ? -16.169 -17.784 -9.098 1.00 91.69 112 GLY A O 1
ATOM 822 N N . ARG A 1 113 ? -18.077 -17.747 -10.299 1.00 93.69 113 ARG A N 1
ATOM 823 C CA . ARG A 1 113 ? -18.824 -16.854 -9.399 1.00 93.69 113 ARG A CA 1
ATOM 824 C C . ARG A 1 113 ? -18.990 -17.453 -8.000 1.00 93.69 113 ARG A C 1
ATOM 826 O O . ARG A 1 113 ? -19.221 -18.649 -7.854 1.00 93.69 113 ARG A O 1
ATOM 833 N N . VAL A 1 114 ? -18.917 -16.599 -6.985 1.00 95.38 114 VAL A N 1
ATOM 834 C CA . VAL A 1 114 ? -19.072 -16.943 -5.566 1.00 95.38 114 VAL A CA 1
ATOM 835 C C . VAL A 1 114 ? -19.932 -15.886 -4.871 1.00 95.38 114 VAL A C 1
ATOM 837 O O . VAL A 1 114 ? -19.991 -14.742 -5.317 1.00 95.38 114 VAL A O 1
ATOM 840 N N . ALA A 1 115 ? -20.621 -16.245 -3.788 1.00 94.00 115 ALA A N 1
ATOM 841 C CA . ALA A 1 115 ? -21.368 -15.266 -3.008 1.00 94.00 115 ALA A CA 1
ATOM 842 C C . ALA A 1 115 ? -20.416 -14.352 -2.217 1.00 94.00 115 ALA A C 1
ATOM 844 O O . ALA A 1 115 ? -19.430 -14.810 -1.635 1.00 94.00 115 ALA A O 1
ATOM 845 N N . ALA A 1 116 ? -20.748 -13.061 -2.130 1.00 92.81 116 ALA A N 1
ATOM 846 C CA . ALA A 1 116 ? -19.982 -12.089 -1.345 1.00 92.81 116 ALA A CA 1
ATOM 847 C C . ALA A 1 116 ? -19.825 -12.522 0.126 1.00 92.81 116 ALA A C 1
ATOM 849 O O . ALA A 1 116 ? -18.762 -12.357 0.721 1.00 92.81 116 ALA A O 1
ATOM 850 N N . SER A 1 117 ? -20.870 -13.127 0.704 1.00 94.12 117 SER A N 1
ATOM 851 C CA . SER A 1 117 ? -20.862 -13.662 2.071 1.00 94.12 117 SER A CA 1
ATOM 852 C C . SER A 1 117 ? -19.774 -14.709 2.289 1.00 94.12 117 SER A C 1
ATOM 854 O O . SER A 1 117 ? -19.124 -14.695 3.332 1.00 94.12 117 SER A O 1
ATOM 856 N N . ASP A 1 118 ? -19.546 -15.579 1.305 1.00 95.69 118 ASP A N 1
ATOM 857 C CA . ASP A 1 118 ? -18.562 -16.656 1.405 1.00 95.69 118 ASP A CA 1
ATOM 858 C C . ASP A 1 118 ? -17.146 -16.093 1.323 1.00 95.69 118 ASP A C 1
ATOM 860 O O . ASP A 1 118 ? -16.257 -16.529 2.054 1.00 95.69 118 ASP A O 1
ATOM 864 N N . VAL A 1 119 ? -16.936 -15.083 0.472 1.00 95.56 119 VAL A N 1
ATOM 865 C CA . VAL A 1 119 ? -15.655 -14.373 0.394 1.00 95.56 119 VAL A CA 1
ATOM 866 C C . VAL A 1 119 ? -15.365 -13.653 1.706 1.00 95.56 119 VAL A C 1
ATOM 868 O O . VAL A 1 119 ? -14.275 -13.807 2.251 1.00 95.56 119 VAL A O 1
ATOM 871 N N . LEU A 1 120 ? -16.345 -12.934 2.258 1.00 95.62 120 LEU A N 1
ATOM 872 C CA . LEU A 1 120 ? -16.209 -12.242 3.541 1.00 95.62 120 LEU A CA 1
ATOM 873 C C . LEU A 1 120 ? -15.952 -13.212 4.701 1.00 95.62 120 LEU A C 1
ATOM 875 O O . LEU A 1 120 ? -15.125 -12.919 5.560 1.00 95.62 120 LEU A O 1
ATOM 879 N N . ALA A 1 121 ? -16.615 -14.372 4.727 1.00 95.81 121 ALA A N 1
ATOM 880 C CA . ALA A 1 121 ? -16.381 -15.397 5.743 1.00 95.81 121 ALA A CA 1
ATOM 881 C C . ALA A 1 121 ? -14.955 -15.967 5.658 1.00 95.81 121 ALA A C 1
ATOM 883 O O . ALA A 1 121 ? -14.266 -16.070 6.674 1.00 95.81 121 ALA A O 1
ATOM 884 N N . ARG A 1 122 ? -14.476 -16.271 4.443 1.00 96.25 122 ARG A N 1
ATOM 885 C CA . ARG A 1 122 ? -13.092 -16.724 4.215 1.00 96.25 122 ARG A CA 1
ATOM 886 C C . ARG A 1 122 ? -12.077 -15.654 4.612 1.00 96.25 122 ARG A C 1
ATOM 888 O O . ARG A 1 122 ? -11.114 -15.959 5.309 1.00 96.25 122 ARG A O 1
ATOM 895 N N . ALA A 1 123 ? -12.308 -14.406 4.209 1.00 96.75 123 ALA A N 1
ATOM 896 C CA . ALA A 1 123 ? -11.439 -13.278 4.525 1.00 96.75 123 ALA A CA 1
ATOM 897 C C . ALA A 1 123 ? -11.379 -13.007 6.038 1.00 96.75 123 ALA A C 1
ATOM 899 O O . ALA A 1 123 ? -10.293 -12.807 6.574 1.00 96.75 123 ALA A O 1
ATOM 900 N N . ALA A 1 124 ? -12.506 -13.097 6.751 1.00 96.06 124 ALA A N 1
ATOM 901 C CA . ALA A 1 124 ? -12.539 -12.956 8.207 1.00 96.06 124 ALA A CA 1
ATOM 902 C C . ALA A 1 124 ? -11.738 -14.056 8.932 1.00 96.06 124 ALA A C 1
ATOM 904 O O . ALA A 1 124 ? -11.160 -13.797 9.987 1.00 96.06 124 ALA A O 1
ATOM 905 N N . GLY A 1 125 ? -11.657 -15.265 8.365 1.00 95.50 125 GLY A N 1
ATOM 906 C CA . GLY A 1 125 ? -10.835 -16.361 8.892 1.00 95.50 125 GLY A CA 1
ATOM 907 C C . GLY A 1 125 ? -9.336 -16.243 8.583 1.00 95.50 125 GLY A C 1
ATOM 908 O O . GLY A 1 125 ? -8.518 -16.875 9.252 1.00 95.50 125 GLY A O 1
ATOM 909 N N . ALA A 1 126 ? -8.943 -15.428 7.602 1.00 96.38 126 ALA A N 1
ATOM 910 C CA . ALA A 1 126 ? -7.546 -15.267 7.210 1.00 96.38 126 ALA A CA 1
ATOM 911 C C . ALA A 1 126 ? -6.762 -14.407 8.217 1.00 96.38 126 ALA A C 1
ATOM 913 O O . ALA A 1 126 ? -7.317 -13.561 8.915 1.00 96.38 126 ALA A O 1
ATOM 914 N N . ARG A 1 127 ? -5.442 -14.612 8.311 1.00 95.12 127 ARG A N 1
ATOM 915 C CA . ARG A 1 127 ? -4.563 -13.737 9.117 1.00 95.12 127 ARG A CA 1
ATOM 916 C C . ARG A 1 127 ? -4.189 -12.452 8.381 1.00 95.12 127 ARG A C 1
ATOM 918 O O . ARG A 1 127 ? -3.943 -11.441 9.022 1.00 95.12 127 ARG A O 1
ATOM 925 N N . ILE A 1 128 ? -4.113 -12.525 7.053 1.00 97.12 128 ILE A N 1
ATOM 926 C CA . ILE A 1 128 ? -3.748 -11.432 6.154 1.00 97.12 128 ILE A CA 1
ATOM 927 C C . ILE A 1 128 ? -4.695 -11.503 4.956 1.00 97.12 128 ILE A C 1
ATOM 929 O O . ILE A 1 128 ? -4.895 -12.581 4.394 1.00 97.12 128 ILE A O 1
ATOM 933 N N . VAL A 1 129 ? -5.262 -10.361 4.574 1.00 97.62 129 VAL A N 1
ATOM 934 C CA . VAL A 1 129 ? -6.093 -10.192 3.377 1.00 97.62 129 VAL A CA 1
ATOM 935 C C . VAL A 1 129 ? -5.493 -9.048 2.568 1.00 97.62 129 VAL A C 1
ATOM 937 O O . VAL A 1 129 ? -5.261 -7.973 3.114 1.00 97.62 129 VAL A O 1
ATOM 940 N N . LEU A 1 130 ? -5.216 -9.284 1.285 1.00 98.06 130 LEU A N 1
ATOM 941 C CA . LEU A 1 130 ? -4.660 -8.277 0.378 1.00 98.06 130 LEU A CA 1
ATOM 942 C C . LEU A 1 130 ? -5.783 -7.720 -0.501 1.00 98.06 130 LEU A C 1
ATOM 944 O O . LEU A 1 130 ? -6.466 -8.484 -1.184 1.00 98.06 130 LEU A O 1
ATOM 948 N N . LEU A 1 131 ? -5.977 -6.401 -0.477 1.00 97.88 131 LEU A N 1
ATOM 949 C CA . LEU A 1 131 ? -7.000 -5.708 -1.263 1.00 97.88 131 LEU A CA 1
ATOM 950 C C . LEU A 1 131 ? -6.328 -4.903 -2.382 1.00 97.88 131 LEU A C 1
ATOM 952 O O . LEU A 1 131 ? -5.903 -3.771 -2.165 1.00 97.88 131 LEU A O 1
ATOM 956 N N . GLY A 1 132 ? -6.207 -5.503 -3.567 1.00 96.81 132 GLY A N 1
ATOM 957 C CA . GLY A 1 132 ? -5.605 -4.852 -4.734 1.00 96.81 132 GLY A CA 1
ATOM 958 C C . GLY A 1 132 ? -6.469 -3.725 -5.303 1.00 96.81 132 GLY A C 1
ATOM 959 O O . GLY A 1 132 ? -7.693 -3.731 -5.165 1.00 96.81 132 GLY A O 1
ATOM 960 N N . GLU A 1 133 ? -5.831 -2.768 -5.974 1.00 97.38 133 GLU A N 1
ATOM 961 C CA . GLU A 1 133 ? -6.503 -1.605 -6.545 1.00 97.38 133 GLU A CA 1
ATOM 962 C C . GLU A 1 133 ? -5.811 -1.066 -7.801 1.00 97.38 133 GLU A C 1
ATOM 964 O O . GLU A 1 133 ? -4.777 -1.549 -8.249 1.00 97.38 133 GLU A O 1
ATOM 969 N N . ARG A 1 134 ? -6.401 0.003 -8.333 1.00 96.62 134 ARG A N 1
ATOM 970 C CA . ARG A 1 134 ? -5.786 0.929 -9.273 1.00 96.62 134 ARG A CA 1
ATOM 971 C C . ARG A 1 134 ? -5.808 2.266 -8.547 1.00 96.62 134 ARG A C 1
ATOM 973 O O . ARG A 1 134 ? -6.886 2.671 -8.119 1.00 96.62 134 ARG A O 1
ATOM 980 N N . HIS A 1 135 ? -4.656 2.909 -8.405 1.00 96.88 135 HIS A N 1
ATOM 981 C CA . HIS A 1 135 ? -4.460 4.014 -7.457 1.00 96.88 135 HIS A CA 1
ATOM 982 C C . HIS A 1 135 ? -5.302 5.272 -7.709 1.00 96.88 135 HIS A C 1
ATOM 984 O O . HIS A 1 135 ? -5.411 6.116 -6.824 1.00 96.88 135 HIS A O 1
ATOM 990 N N . ASP A 1 136 ? -5.857 5.421 -8.912 1.00 96.88 136 ASP A N 1
ATOM 991 C CA . ASP A 1 136 ? -6.722 6.532 -9.321 1.00 96.88 136 ASP A CA 1
ATOM 992 C C . ASP A 1 136 ? -8.211 6.138 -9.408 1.00 96.88 136 ASP A C 1
ATOM 994 O O . ASP A 1 136 ? -9.047 6.909 -9.885 1.00 96.88 136 ASP A O 1
ATOM 998 N N . SER A 1 137 ? -8.571 4.927 -8.967 1.00 97.19 137 SER A N 1
ATOM 999 C CA . SER A 1 137 ? -9.928 4.393 -9.075 1.00 97.19 137 SER A CA 1
ATOM 1000 C C . SER A 1 137 ? -10.724 4.615 -7.794 1.00 97.19 137 SER A C 1
ATOM 1002 O O . SER A 1 137 ? -10.667 3.821 -6.854 1.00 97.19 137 SER A O 1
ATOM 1004 N N . ALA A 1 138 ? -11.582 5.639 -7.792 1.00 96.56 138 ALA A N 1
ATOM 1005 C CA . ALA A 1 138 ? -12.530 5.878 -6.699 1.00 96.56 138 ALA A CA 1
ATOM 1006 C C . ALA A 1 138 ? -13.429 4.658 -6.404 1.00 96.56 138 ALA A C 1
ATOM 1008 O O . ALA A 1 138 ? -13.803 4.421 -5.255 1.00 96.56 138 ALA A O 1
ATOM 1009 N N . ALA A 1 139 ? -13.756 3.856 -7.424 1.00 96.00 139 ALA A N 1
ATOM 1010 C CA . ALA A 1 139 ? -14.544 2.637 -7.258 1.00 96.00 139 ALA A CA 1
ATOM 1011 C C . ALA A 1 139 ? -13.788 1.556 -6.467 1.00 96.00 139 ALA A C 1
ATOM 1013 O O . ALA A 1 139 ? -14.394 0.886 -5.632 1.00 96.00 139 ALA A O 1
ATOM 1014 N N . HIS A 1 140 ? -12.476 1.410 -6.688 1.00 97.50 140 HIS A N 1
ATOM 1015 C CA . HIS A 1 140 ? -11.658 0.452 -5.939 1.00 97.50 140 HIS A CA 1
ATOM 1016 C C . HIS A 1 140 ? -11.509 0.880 -4.477 1.00 97.50 140 HIS A C 1
ATOM 1018 O O . HIS A 1 140 ? -11.727 0.058 -3.590 1.00 97.50 140 HIS A O 1
ATOM 1024 N N . HIS A 1 141 ? -11.261 2.166 -4.214 1.00 98.31 141 HIS A N 1
ATOM 1025 C CA . HIS A 1 141 ? -11.171 2.673 -2.841 1.00 98.31 141 HIS A CA 1
ATOM 1026 C C . HIS A 1 141 ? -12.492 2.569 -2.076 1.00 98.31 141 HIS A C 1
ATOM 1028 O O . HIS A 1 141 ? -12.507 2.238 -0.890 1.00 98.31 141 HIS A O 1
ATOM 1034 N N . ARG A 1 142 ? -13.628 2.789 -2.749 1.00 96.69 142 ARG A N 1
ATOM 1035 C CA . ARG A 1 142 ? -14.943 2.567 -2.139 1.00 96.69 142 ARG A CA 1
ATOM 1036 C C . ARG A 1 142 ? -15.162 1.094 -1.793 1.00 96.69 142 ARG A C 1
ATOM 1038 O O . ARG A 1 142 ? -15.585 0.794 -0.685 1.00 96.69 142 ARG A O 1
ATOM 1045 N N . TRP A 1 143 ? -14.830 0.184 -2.707 1.00 96.81 143 TRP A N 1
ATOM 1046 C CA . TRP A 1 143 ? -14.918 -1.253 -2.446 1.00 96.81 143 TRP A CA 1
ATOM 1047 C C . TRP A 1 143 ? -13.991 -1.699 -1.302 1.00 96.81 143 TRP A C 1
ATOM 1049 O O . TRP A 1 143 ? -14.390 -2.517 -0.475 1.00 96.81 143 TRP A O 1
ATOM 1059 N N . GLN A 1 144 ? -12.781 -1.138 -1.202 1.00 98.19 144 GLN A N 1
ATOM 1060 C CA . GLN A 1 144 ? -11.887 -1.378 -0.066 1.00 98.19 144 GLN A CA 1
ATOM 1061 C C . GLN A 1 144 ? -12.526 -0.929 1.252 1.00 98.19 144 GLN A C 1
ATOM 1063 O O . GLN A 1 144 ? -12.487 -1.683 2.219 1.00 98.19 144 GLN A O 1
ATOM 1068 N N . LEU A 1 145 ? -13.147 0.256 1.297 1.00 98.50 145 LEU A N 1
ATOM 1069 C CA . LEU A 1 145 ? -13.853 0.731 2.490 1.00 98.50 145 LEU A CA 1
ATOM 1070 C C . LEU A 1 145 ? -14.989 -0.223 2.891 1.00 98.50 145 LEU A C 1
ATOM 1072 O O . LEU A 1 145 ? -15.050 -0.626 4.052 1.00 98.50 145 LEU A O 1
ATOM 1076 N N . ASP A 1 146 ? -15.816 -0.649 1.931 1.00 96.88 146 ASP A N 1
ATOM 1077 C CA . ASP A 1 146 ? -16.903 -1.608 2.172 1.00 96.88 146 ASP A CA 1
ATOM 1078 C C . ASP A 1 146 ? -16.360 -2.936 2.746 1.00 96.88 146 ASP A C 1
ATOM 1080 O O . ASP A 1 146 ? -16.938 -3.522 3.665 1.00 96.88 146 ASP A O 1
ATOM 1084 N N . MET A 1 147 ? -15.209 -3.404 2.244 1.00 97.75 147 MET A N 1
ATOM 1085 C CA . MET A 1 147 ? -14.519 -4.585 2.771 1.00 97.75 147 MET A CA 1
ATOM 1086 C C . MET A 1 147 ? -14.014 -4.381 4.199 1.00 97.75 147 MET A C 1
ATOM 1088 O O . MET A 1 147 ? -14.190 -5.267 5.035 1.00 97.75 147 MET A O 1
ATOM 1092 N N . LEU A 1 148 ? -13.399 -3.236 4.498 1.00 98.25 148 LEU A N 1
ATOM 1093 C CA . LEU A 1 148 ? -12.893 -2.925 5.834 1.00 98.25 148 LEU A CA 1
ATOM 1094 C C . LEU A 1 148 ? -14.025 -2.870 6.866 1.00 98.25 148 LEU A C 1
ATOM 1096 O O . LEU A 1 148 ? -13.909 -3.490 7.923 1.00 98.25 148 LEU A O 1
ATOM 1100 N N . GLU A 1 149 ? -15.135 -2.205 6.543 1.00 97.62 149 GLU A N 1
ATOM 1101 C CA . GLU A 1 149 ? -16.325 -2.143 7.400 1.00 97.62 149 GLU A CA 1
ATOM 1102 C C . GLU A 1 149 ? -16.918 -3.542 7.633 1.00 97.62 149 GLU A C 1
ATOM 1104 O O . GLU A 1 149 ? -17.180 -3.942 8.772 1.00 97.62 149 GLU A O 1
ATOM 1109 N N . ALA A 1 150 ? -17.058 -4.340 6.568 1.00 96.94 150 ALA A N 1
ATOM 1110 C CA . ALA A 1 150 ? -17.598 -5.694 6.658 1.00 96.94 150 ALA A CA 1
ATOM 1111 C C . ALA A 1 150 ? -16.698 -6.661 7.449 1.00 96.94 150 ALA A C 1
ATOM 1113 O O . ALA A 1 150 ? -17.218 -7.566 8.117 1.00 96.94 150 ALA A O 1
ATOM 1114 N N . LEU A 1 151 ? -15.374 -6.504 7.360 1.00 97.56 151 LEU A N 1
ATOM 1115 C CA . LEU A 1 151 ? -14.398 -7.316 8.087 1.00 97.56 151 LEU A CA 1
ATOM 1116 C C . LEU A 1 151 ? -14.303 -6.909 9.554 1.00 97.56 151 LEU A C 1
ATOM 1118 O O . LEU A 1 151 ? -14.321 -7.791 10.409 1.00 97.56 151 LEU A O 1
ATOM 1122 N N . LEU A 1 152 ? -14.277 -5.608 9.856 1.00 97.06 152 LEU A N 1
ATOM 1123 C CA . LEU A 1 152 ? -14.261 -5.114 11.233 1.00 97.06 152 LEU A CA 1
ATOM 1124 C C . LEU A 1 152 ? -15.483 -5.617 12.016 1.00 97.06 152 LEU A C 1
ATOM 1126 O O . LEU A 1 152 ? -15.339 -6.097 13.138 1.00 97.06 152 LEU A O 1
ATOM 1130 N N . ALA A 1 153 ? -16.666 -5.608 11.391 1.00 95.88 153 ALA A N 1
ATOM 1131 C CA . ALA A 1 153 ? -17.895 -6.128 11.992 1.00 95.88 153 ALA A CA 1
ATOM 1132 C C . ALA A 1 153 ? -17.843 -7.637 12.316 1.00 95.88 153 ALA A C 1
ATOM 1134 O O . ALA A 1 153 ? -18.577 -8.110 13.181 1.00 95.88 153 ALA A O 1
ATOM 1135 N N . ARG A 1 154 ? -16.999 -8.409 11.618 1.00 95.06 154 ARG A N 1
ATOM 1136 C CA . ARG A 1 154 ? -16.844 -9.865 11.805 1.00 95.06 154 ARG A CA 1
ATOM 1137 C C . ARG A 1 154 ? -15.666 -10.228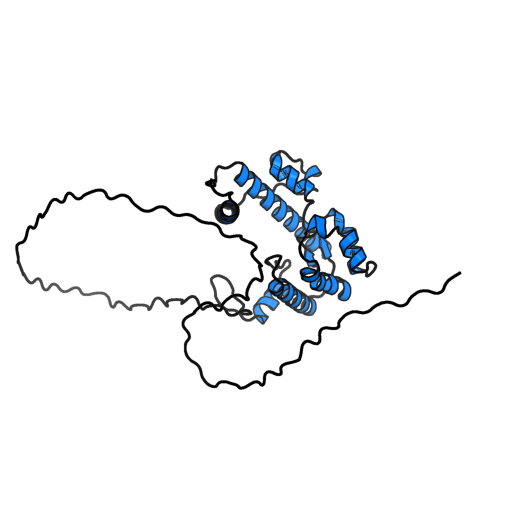 12.701 1.00 95.06 154 ARG A C 1
ATOM 1139 O O . ARG A 1 154 ? -15.678 -11.291 13.316 1.00 95.06 154 ARG A O 1
ATOM 1146 N N . ARG A 1 155 ? -14.637 -9.383 12.736 1.00 90.56 155 ARG A N 1
ATOM 1147 C CA . ARG A 1 155 ? -13.384 -9.630 13.442 1.00 90.56 155 ARG A CA 1
ATOM 1148 C C . ARG A 1 155 ? -12.858 -8.332 14.060 1.00 90.56 155 ARG A C 1
ATOM 1150 O O . ARG A 1 155 ? -12.152 -7.577 13.388 1.00 90.56 155 ARG A O 1
ATOM 1157 N N . PRO A 1 156 ? -13.162 -8.092 15.347 1.00 89.12 156 PRO A N 1
ATOM 1158 C CA . PRO A 1 156 ? -12.552 -7.008 16.106 1.00 89.12 156 PRO A CA 1
ATOM 1159 C C . PRO A 1 156 ? -11.021 -7.120 16.114 1.00 89.12 156 PRO A C 1
ATOM 1161 O O . PRO A 1 156 ? -10.468 -8.214 15.988 1.00 89.12 156 PRO A O 1
ATOM 1164 N N . GLY A 1 157 ? -10.333 -5.989 16.278 1.00 89.00 157 GLY A N 1
ATOM 1165 C CA . GLY A 1 157 ? -8.866 -5.945 16.253 1.00 89.00 157 GLY A CA 1
ATOM 1166 C C . GLY A 1 157 ? -8.267 -5.942 14.843 1.00 89.00 157 GLY A C 1
ATOM 1167 O O . GLY A 1 157 ? -7.137 -6.388 14.650 1.00 89.00 157 GLY A O 1
ATOM 1168 N N . LEU A 1 158 ? -9.022 -5.458 13.851 1.00 94.81 158 LEU A N 1
ATOM 1169 C CA . LEU A 1 158 ? -8.513 -5.225 12.501 1.00 94.81 158 LEU A CA 1
ATOM 1170 C C . LEU A 1 158 ? -7.324 -4.248 12.534 1.00 94.81 158 LEU A C 1
ATOM 1172 O O . LEU A 1 158 ? -7.333 -3.255 13.260 1.00 94.81 158 LEU A O 1
ATOM 1176 N N . VAL A 1 159 ? -6.322 -4.523 11.703 1.00 97.19 159 VAL A N 1
ATOM 1177 C CA . VAL A 1 159 ? -5.183 -3.642 11.422 1.00 97.19 159 VAL A CA 1
ATOM 1178 C C . VAL A 1 159 ? -5.139 -3.429 9.914 1.00 97.19 159 VAL A C 1
ATOM 1180 O O . VAL A 1 159 ? -5.294 -4.389 9.160 1.00 97.19 159 VAL A O 1
ATOM 1183 N N . VAL A 1 160 ? -4.925 -2.191 9.466 1.00 98.19 160 VAL A N 1
ATOM 1184 C CA . VAL A 1 160 ? -4.909 -1.848 8.037 1.00 98.19 160 VAL A CA 1
ATOM 1185 C C . VAL A 1 160 ? -3.526 -1.365 7.633 1.00 98.19 160 VAL A C 1
ATOM 1187 O O . VAL A 1 160 ? -3.016 -0.368 8.140 1.00 98.19 160 VAL A O 1
ATOM 1190 N N . GLY A 1 161 ? -2.907 -2.094 6.711 1.00 98.31 161 GLY A N 1
ATOM 1191 C CA . GLY A 1 161 ? -1.639 -1.716 6.104 1.00 98.31 161 GLY A CA 1
ATOM 1192 C C . GLY A 1 161 ? -1.849 -0.919 4.822 1.00 98.31 161 GLY A C 1
ATOM 1193 O O . GLY A 1 161 ? -2.710 -1.271 4.021 1.00 98.31 161 GLY A O 1
ATOM 1194 N N . PHE A 1 162 ? -1.034 0.110 4.607 1.00 98.56 162 PHE A N 1
ATOM 1195 C CA . PHE A 1 162 ? -1.053 0.911 3.384 1.00 98.56 162 PHE A CA 1
ATOM 1196 C C . PHE A 1 162 ? 0.308 0.873 2.690 1.00 98.56 162 PHE A C 1
ATOM 1198 O O . PHE A 1 162 ? 1.334 1.200 3.294 1.00 98.56 162 PHE A O 1
ATOM 1205 N N . GLU A 1 163 ? 0.299 0.522 1.403 1.00 98.19 163 GLU A N 1
ATOM 1206 C CA . GLU A 1 163 ? 1.473 0.584 0.521 1.00 98.19 163 GLU A CA 1
ATOM 1207 C C . GLU A 1 163 ? 2.014 2.013 0.407 1.00 98.19 163 GLU A C 1
ATOM 1209 O O . GLU A 1 163 ? 3.226 2.221 0.403 1.00 98.19 163 GLU A O 1
ATOM 1214 N N . ALA A 1 164 ? 1.108 2.996 0.382 1.00 97.62 164 ALA A N 1
ATOM 1215 C CA . ALA A 1 164 ? 1.443 4.398 0.190 1.00 97.62 164 ALA A CA 1
ATOM 1216 C C . ALA A 1 164 ? 2.420 4.947 1.232 1.00 97.62 164 ALA A C 1
ATOM 1218 O O . ALA A 1 164 ? 3.154 5.890 0.951 1.00 97.62 164 ALA A O 1
ATOM 1219 N N . PHE A 1 165 ? 2.439 4.386 2.443 1.00 98.44 165 PHE A N 1
ATOM 1220 C CA . PHE A 1 165 ? 3.214 4.945 3.539 1.00 98.44 165 PHE A CA 1
ATOM 1221 C C . PHE A 1 165 ? 4.553 4.228 3.730 1.00 98.44 165 PHE A C 1
ATOM 1223 O O . PHE A 1 165 ? 4.582 3.032 4.041 1.00 98.44 165 PHE A O 1
ATOM 1230 N N . PRO A 1 166 ? 5.678 4.959 3.638 1.00 97.38 166 PRO A N 1
ATOM 1231 C CA . PRO A 1 166 ? 6.971 4.447 4.036 1.00 97.38 166 PRO A CA 1
ATOM 1232 C C . PRO A 1 166 ? 7.091 4.410 5.558 1.00 97.38 166 PRO A C 1
ATOM 1234 O O . PRO A 1 166 ? 6.598 5.302 6.249 1.00 97.38 166 PRO A O 1
ATOM 1237 N N . ARG A 1 167 ? 7.821 3.431 6.097 1.00 95.38 167 ARG A N 1
ATOM 1238 C CA . ARG A 1 167 ? 7.943 3.185 7.551 1.00 95.38 167 ARG A CA 1
ATOM 1239 C C . ARG A 1 167 ? 8.250 4.423 8.393 1.00 95.38 167 ARG A C 1
ATOM 1241 O O . ARG A 1 167 ? 7.752 4.538 9.510 1.00 95.38 167 ARG A O 1
ATOM 1248 N N . ARG A 1 168 ? 9.031 5.371 7.861 1.00 96.31 168 ARG A N 1
ATOM 1249 C CA . ARG A 1 168 ? 9.400 6.610 8.568 1.00 96.31 168 ARG A CA 1
ATOM 1250 C C . ARG A 1 168 ? 8.203 7.448 9.036 1.00 96.31 168 ARG A C 1
ATOM 1252 O O . ARG A 1 168 ? 8.372 8.247 9.948 1.00 96.31 168 ARG A O 1
ATOM 1259 N N . VAL A 1 169 ? 7.025 7.312 8.411 1.00 98.00 169 VAL A N 1
ATOM 1260 C CA . VAL A 1 169 ? 5.835 8.107 8.770 1.00 98.00 169 VAL A CA 1
ATOM 1261 C C . VAL A 1 169 ? 4.903 7.401 9.757 1.00 98.00 169 VAL A C 1
ATOM 1263 O O . VAL A 1 169 ? 3.843 7.939 10.060 1.00 98.00 169 VAL A O 1
ATOM 1266 N N . GLN A 1 170 ? 5.281 6.234 10.299 1.00 98.38 170 GLN A N 1
ATOM 1267 C CA . GLN A 1 170 ? 4.428 5.456 11.209 1.00 98.38 170 GLN A CA 1
ATOM 1268 C C . GLN A 1 170 ? 3.906 6.287 12.392 1.00 98.38 170 GLN A C 1
ATOM 1270 O O . GLN A 1 170 ? 2.714 6.256 12.670 1.00 98.38 170 GLN A O 1
ATOM 1275 N N . ALA A 1 171 ? 4.752 7.119 13.008 1.00 98.50 171 ALA A N 1
ATOM 1276 C CA . ALA A 1 171 ? 4.333 7.971 14.122 1.00 98.50 171 ALA A CA 1
ATOM 1277 C C . ALA A 1 171 ? 3.218 8.967 13.742 1.00 98.50 171 ALA A C 1
ATOM 1279 O O . ALA A 1 171 ? 2.379 9.302 14.571 1.00 98.50 171 ALA A O 1
ATOM 1280 N N . ALA A 1 172 ? 3.174 9.447 12.494 1.00 98.75 172 ALA A N 1
ATOM 1281 C CA . ALA A 1 172 ? 2.083 10.302 12.028 1.00 98.75 172 ALA A CA 1
ATOM 1282 C C . ALA A 1 172 ? 0.781 9.509 11.829 1.00 98.75 172 ALA A C 1
ATOM 1284 O O . ALA A 1 172 ? -0.293 10.040 12.102 1.00 98.75 172 ALA A O 1
ATOM 1285 N N . LEU A 1 173 ? 0.878 8.244 11.400 1.00 98.81 173 LEU A N 1
ATOM 1286 C CA . LEU A 1 173 ? -0.274 7.343 11.308 1.00 98.81 173 LEU A CA 1
ATOM 1287 C C . LEU A 1 173 ? -0.858 7.050 12.693 1.00 98.81 173 LEU A C 1
ATOM 1289 O O . LEU A 1 173 ? -2.069 7.128 12.871 1.00 98.81 173 LEU A O 1
ATOM 1293 N N . ASP A 1 174 ? 0.001 6.778 13.676 1.00 98.69 174 ASP A N 1
ATOM 1294 C CA . ASP A 1 174 ? -0.421 6.480 15.047 1.00 98.69 174 ASP A CA 1
ATOM 1295 C C . ASP A 1 174 ? -1.163 7.682 15.661 1.00 98.69 174 ASP A C 1
ATOM 1297 O O . ASP A 1 174 ? -2.291 7.554 16.133 1.00 98.69 174 ASP A O 1
ATOM 1301 N N . ARG A 1 175 ? -0.593 8.888 15.539 1.00 98.81 175 ARG A N 1
ATOM 1302 C CA . ARG A 1 175 ? -1.223 10.137 16.006 1.00 98.81 175 ARG A CA 1
ATOM 1303 C C . ARG A 1 175 ? -2.535 10.461 15.289 1.00 98.81 175 ARG A C 1
ATOM 1305 O O . ARG A 1 175 ? -3.447 11.029 15.887 1.00 98.81 175 ARG A O 1
ATOM 1312 N N . TRP A 1 176 ? -2.640 10.119 14.005 1.00 98.81 176 TRP A N 1
ATOM 1313 C CA . TRP A 1 176 ? -3.888 10.259 13.258 1.00 98.81 176 TRP A CA 1
ATOM 1314 C C . TRP A 1 176 ? -4.978 9.343 13.801 1.00 98.81 176 TRP A C 1
ATOM 1316 O O . TRP A 1 176 ? -6.084 9.822 14.047 1.00 98.81 176 TRP A O 1
ATOM 1326 N N . VAL A 1 177 ? -4.671 8.063 14.034 1.00 98.56 177 VAL A N 1
ATOM 1327 C CA . VAL A 1 177 ? -5.628 7.102 14.604 1.00 98.56 177 VAL A CA 1
ATOM 1328 C C . VAL A 1 177 ? -6.096 7.545 15.995 1.00 98.56 177 VAL A C 1
ATOM 1330 O O . VAL A 1 177 ? -7.275 7.403 16.314 1.00 98.56 177 VAL A O 1
ATOM 1333 N N . GLU A 1 178 ? -5.219 8.170 16.782 1.00 98.44 178 GLU A N 1
ATOM 1334 C CA . GLU A 1 178 ? -5.563 8.737 18.093 1.00 98.44 178 GLU A CA 1
ATOM 1335 C C . GLU A 1 178 ? -6.408 10.023 18.035 1.00 98.44 178 GLU A C 1
ATOM 1337 O O . GLU A 1 178 ? -6.953 10.456 19.052 1.00 98.44 178 GLU A O 1
ATOM 1342 N N . GLY A 1 179 ? -6.584 10.615 16.850 1.00 98.25 179 GLY A N 1
ATOM 1343 C CA . GLY A 1 179 ? -7.347 11.852 16.667 1.00 98.25 179 GLY A CA 1
ATOM 1344 C C . GLY A 1 179 ? -6.568 13.124 17.007 1.00 98.25 179 GLY A C 1
ATOM 1345 O O . GLY A 1 179 ? -7.162 14.192 17.126 1.00 98.25 179 GLY A O 1
ATOM 1346 N N . GLU A 1 180 ? -5.243 13.043 17.148 1.00 98.62 180 GLU A N 1
ATOM 1347 C CA . GLU A 1 180 ? -4.390 14.194 17.480 1.00 98.62 180 GLU A CA 1
ATOM 1348 C C . GLU A 1 180 ? -4.120 15.121 16.289 1.00 98.62 180 GLU A C 1
ATOM 1350 O O . GLU A 1 180 ? -3.591 16.223 16.454 1.00 98.62 180 GLU A O 1
ATOM 1355 N N . LEU A 1 181 ? -4.405 14.648 15.076 1.00 98.56 181 LEU A N 1
ATOM 1356 C CA . LEU A 1 181 ? -4.148 15.360 13.832 1.00 98.56 181 LEU A CA 1
ATOM 1357 C C . LEU A 1 181 ? -5.462 15.612 13.099 1.00 98.56 181 LEU A C 1
ATOM 1359 O O . LEU A 1 181 ? -6.207 14.680 12.799 1.00 98.56 181 LEU A O 1
ATOM 1363 N N . GLY A 1 182 ? -5.706 16.874 12.744 1.00 98.06 182 GLY A N 1
ATOM 1364 C CA . GLY A 1 182 ? -6.665 17.211 11.699 1.00 98.06 182 GLY A CA 1
ATOM 1365 C C . GLY A 1 182 ? -6.158 16.771 10.323 1.00 98.06 182 GLY A C 1
ATOM 1366 O O . GLY A 1 182 ? -4.968 16.534 10.128 1.00 98.06 182 GLY A O 1
ATOM 1367 N N . GLU A 1 183 ? -7.057 16.694 9.346 1.00 98.31 183 GLU A N 1
ATOM 1368 C CA . GLU A 1 183 ? -6.765 16.165 8.006 1.00 98.31 183 GLU A CA 1
ATOM 1369 C C . GLU A 1 183 ? -5.580 16.849 7.307 1.00 98.31 183 GLU A C 1
ATOM 1371 O O . GLU A 1 183 ? -4.656 16.181 6.851 1.00 98.31 183 GLU A O 1
ATOM 1376 N N . GLU A 1 184 ? -5.559 18.183 7.280 1.00 98.19 184 GLU A N 1
ATOM 1377 C CA . GLU A 1 184 ? -4.462 18.947 6.674 1.00 98.19 184 GLU A CA 1
ATOM 1378 C C . GLU A 1 184 ? -3.125 18.679 7.384 1.00 98.19 184 GLU A C 1
ATOM 1380 O O . GLU A 1 184 ? -2.087 18.480 6.748 1.00 98.19 184 GLU A O 1
ATOM 1385 N N . GLN A 1 185 ? -3.150 18.621 8.720 1.00 98.69 185 GLN A N 1
ATOM 1386 C CA . GLN A 1 185 ? -1.963 18.340 9.524 1.00 98.69 185 GLN A CA 1
ATOM 1387 C C . GLN A 1 185 ? -1.456 16.920 9.274 1.00 98.69 185 GLN A C 1
ATOM 1389 O O . GLN A 1 185 ? -0.247 16.717 9.196 1.00 98.69 185 GLN A O 1
ATOM 1394 N N . PHE A 1 186 ? -2.365 15.957 9.123 1.00 98.75 186 PHE A N 1
ATOM 1395 C CA . PHE A 1 186 ? -2.034 14.579 8.798 1.00 98.75 186 PHE A CA 1
ATOM 1396 C C . PHE A 1 186 ? -1.372 14.466 7.428 1.00 98.75 186 PHE A C 1
ATOM 1398 O O . PHE A 1 186 ? -0.256 13.956 7.349 1.00 98.75 186 PHE A O 1
ATOM 1405 N N . LEU A 1 187 ? -1.995 15.007 6.374 1.00 98.62 187 LEU A N 1
ATOM 1406 C CA . LEU A 1 187 ? -1.454 14.965 5.010 1.00 98.62 187 LEU A CA 1
ATOM 1407 C C . LEU A 1 187 ? -0.073 15.627 4.917 1.00 98.62 187 LEU A C 1
ATOM 1409 O O . LEU A 1 187 ? 0.808 15.125 4.217 1.00 98.62 187 LEU A O 1
ATOM 1413 N N . LYS A 1 188 ? 0.147 16.708 5.674 1.00 98.50 188 LYS A N 1
ATOM 1414 C CA . LYS A 1 188 ? 1.463 17.341 5.804 1.00 98.50 188 LYS A CA 1
ATOM 1415 C C . LYS A 1 188 ? 2.455 16.472 6.580 1.00 98.50 188 LYS A C 1
ATOM 1417 O O . LYS A 1 188 ? 3.601 16.348 6.161 1.00 98.50 188 LYS A O 1
ATOM 1422 N N . ALA A 1 189 ? 2.041 15.879 7.700 1.00 98.56 189 ALA A N 1
ATOM 1423 C CA . ALA A 1 189 ? 2.905 15.053 8.545 1.00 98.56 189 ALA A CA 1
ATOM 1424 C C . ALA A 1 189 ? 3.378 13.778 7.832 1.00 98.56 189 ALA A C 1
ATOM 1426 O O . ALA A 1 189 ? 4.525 13.368 8.006 1.00 98.56 189 ALA A O 1
ATOM 1427 N N . VAL A 1 190 ? 2.518 13.180 7.004 1.00 98.31 190 VAL A N 1
ATOM 1428 C CA . VAL A 1 190 ? 2.881 12.048 6.142 1.00 98.31 190 VAL A CA 1
ATOM 1429 C C . VAL A 1 190 ? 3.467 12.487 4.808 1.00 98.31 190 VAL A C 1
ATOM 1431 O O . VAL A 1 190 ? 3.837 11.623 4.031 1.00 98.31 190 VAL A O 1
ATOM 1434 N N . ASP A 1 191 ? 3.568 13.789 4.524 1.00 97.69 191 ASP A N 1
ATOM 1435 C CA . ASP A 1 191 ? 4.156 14.314 3.288 1.00 97.69 191 ASP A CA 1
ATOM 1436 C C . ASP A 1 191 ? 3.524 13.701 2.018 1.00 97.69 191 ASP A C 1
ATOM 1438 O O . ASP A 1 191 ? 4.201 13.198 1.113 1.00 97.69 191 ASP A O 1
ATOM 1442 N N . TRP A 1 192 ? 2.186 13.688 1.997 1.00 97.88 192 TRP A N 1
ATOM 1443 C CA . TRP A 1 192 ? 1.363 12.935 1.045 1.00 97.88 192 TRP A CA 1
ATOM 1444 C C . TRP A 1 192 ? 1.699 13.224 -0.423 1.00 97.88 192 TRP A C 1
ATOM 1446 O O . TRP A 1 192 ? 1.871 12.297 -1.219 1.00 97.88 192 TRP A O 1
ATOM 1456 N N . GLU A 1 193 ? 1.847 14.504 -0.773 1.00 95.69 193 GLU A N 1
ATOM 1457 C CA . GLU A 1 193 ? 2.141 14.935 -2.144 1.00 95.69 193 GLU A CA 1
ATOM 1458 C C . GLU A 1 193 ? 3.469 14.364 -2.655 1.00 95.69 193 GLU A C 1
ATOM 1460 O O . GLU A 1 193 ? 3.565 13.935 -3.805 1.00 95.69 193 GLU A O 1
ATOM 1465 N N . ARG A 1 194 ? 4.503 14.321 -1.805 1.00 94.56 194 ARG A N 1
ATOM 1466 C CA . ARG A 1 194 ? 5.820 13.813 -2.206 1.00 94.56 194 ARG A CA 1
ATOM 1467 C C . ARG A 1 194 ? 5.883 12.294 -2.173 1.00 94.56 194 ARG A C 1
ATOM 1469 O O . ARG A 1 194 ? 6.621 11.704 -2.966 1.00 94.56 194 ARG A O 1
ATOM 1476 N N . ILE A 1 195 ? 5.201 11.656 -1.229 1.00 94.44 195 ILE A N 1
ATOM 1477 C CA . ILE A 1 195 ? 5.282 10.206 -1.052 1.00 94.44 195 ILE A CA 1
ATOM 1478 C C . ILE A 1 195 ? 4.434 9.474 -2.086 1.00 94.44 195 ILE A C 1
ATOM 1480 O O . ILE A 1 195 ? 4.948 8.553 -2.719 1.00 94.44 195 ILE A O 1
ATOM 1484 N N . TRP A 1 196 ? 3.178 9.889 -2.253 1.00 95.50 196 TRP A N 1
ATOM 1485 C CA . TRP A 1 196 ? 2.202 9.177 -3.074 1.00 95.50 196 TRP A CA 1
ATOM 1486 C C . TRP A 1 196 ? 1.758 9.997 -4.282 1.00 95.50 196 TRP A C 1
ATOM 1488 O O . TRP A 1 196 ? 1.793 9.504 -5.405 1.00 95.50 196 TRP A O 1
ATOM 1498 N N . GLY A 1 197 ? 1.408 11.270 -4.073 1.00 94.00 197 GLY A N 1
ATOM 1499 C CA . GLY A 1 197 ? 1.111 12.214 -5.158 1.00 94.00 197 GLY A CA 1
ATOM 1500 C C . GLY A 1 197 ? -0.234 12.018 -5.871 1.00 94.00 197 GLY A C 1
ATOM 1501 O O . GLY A 1 197 ? -0.542 12.782 -6.783 1.00 94.00 197 GLY A O 1
ATOM 1502 N N . PHE A 1 198 ? -1.046 11.038 -5.464 1.00 96.69 198 PHE A N 1
ATOM 1503 C CA . PHE A 1 198 ? -2.441 10.911 -5.899 1.00 96.69 198 PHE A CA 1
ATOM 1504 C C . PHE A 1 198 ? -3.351 11.889 -5.150 1.00 96.69 198 PHE A C 1
ATOM 1506 O O . PHE A 1 198 ? -3.005 12.381 -4.073 1.00 96.69 198 PHE A O 1
ATOM 1513 N N . ASP A 1 199 ? -4.540 12.148 -5.700 1.00 97.62 199 ASP A N 1
ATOM 1514 C CA . ASP A 1 199 ? -5.555 12.954 -5.019 1.00 97.62 199 ASP A CA 1
ATOM 1515 C C . ASP A 1 199 ? -5.888 12.337 -3.651 1.00 97.62 199 ASP A C 1
ATOM 1517 O O . ASP A 1 199 ? -6.361 11.201 -3.555 1.00 97.62 199 ASP A O 1
ATOM 1521 N N . ALA A 1 200 ? -5.636 13.093 -2.580 1.00 97.81 200 ALA A N 1
ATOM 1522 C CA . ALA A 1 200 ? -5.895 12.655 -1.215 1.00 97.81 200 ALA A CA 1
ATOM 1523 C C . ALA A 1 200 ? -7.372 12.291 -1.001 1.00 97.81 200 ALA A C 1
ATOM 1525 O O . ALA A 1 200 ? -7.668 11.398 -0.208 1.00 97.81 200 ALA A O 1
ATOM 1526 N N . ALA A 1 201 ? -8.302 12.919 -1.732 1.00 97.94 201 ALA A N 1
ATOM 1527 C CA . ALA A 1 201 ? -9.732 12.642 -1.627 1.00 97.94 201 ALA A CA 1
ATOM 1528 C C . ALA A 1 201 ? -10.089 11.174 -1.917 1.00 97.94 201 ALA A C 1
ATOM 1530 O O . ALA A 1 201 ? -11.088 10.682 -1.391 1.00 97.94 201 ALA A O 1
ATOM 1531 N N . LEU A 1 202 ? -9.265 10.465 -2.696 1.00 98.06 202 LEU A N 1
ATOM 1532 C CA . LEU A 1 202 ? -9.434 9.038 -2.973 1.00 98.06 202 LEU A CA 1
ATOM 1533 C C . LEU A 1 202 ? -9.169 8.160 -1.738 1.00 98.06 202 LEU A C 1
ATOM 1535 O O . LEU A 1 202 ? -9.869 7.173 -1.526 1.00 98.06 202 LEU A O 1
ATOM 1539 N N . TYR A 1 203 ? -8.205 8.545 -0.895 1.00 98.56 203 TYR A N 1
ATOM 1540 C CA . TYR A 1 203 ? -7.721 7.734 0.231 1.00 98.56 203 TYR A CA 1
ATOM 1541 C C . TYR A 1 203 ? -8.269 8.185 1.586 1.00 98.56 203 TYR A C 1
ATOM 1543 O O . TYR A 1 203 ? -8.397 7.379 2.509 1.00 98.56 203 TYR A O 1
ATOM 1551 N N . LEU A 1 204 ? -8.634 9.462 1.719 1.00 98.56 204 LEU A N 1
ATOM 1552 C CA . LEU A 1 204 ? -9.168 10.028 2.956 1.00 98.56 204 LEU A CA 1
ATOM 1553 C C . LEU A 1 204 ? -10.350 9.247 3.555 1.00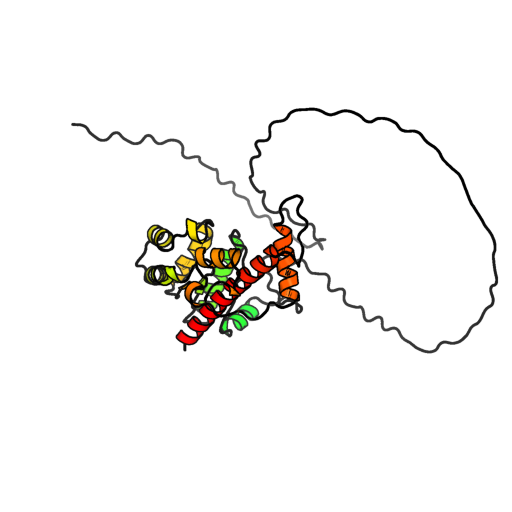 98.56 204 LEU A C 1
ATOM 1555 O O . LEU A 1 204 ? -10.387 9.136 4.780 1.00 98.56 204 LEU A O 1
ATOM 1559 N N . PRO A 1 205 ? -11.287 8.657 2.783 1.00 98.69 205 PRO A N 1
ATOM 1560 C CA . PRO A 1 205 ? -12.317 7.789 3.355 1.00 98.69 205 PRO A CA 1
ATOM 1561 C C . PRO A 1 205 ? -11.746 6.604 4.151 1.00 98.69 205 PRO A C 1
ATOM 1563 O O . PRO A 1 205 ? -12.236 6.317 5.241 1.00 98.69 205 PRO A O 1
ATOM 1566 N N . LEU A 1 206 ? -10.672 5.975 3.661 1.00 98.75 206 LEU A N 1
ATOM 1567 C CA . LEU A 1 206 ? -9.992 4.862 4.334 1.00 98.75 206 LEU A CA 1
ATOM 1568 C C . LEU A 1 206 ? -9.279 5.337 5.607 1.00 98.75 206 LEU A C 1
ATOM 1570 O O . LEU A 1 206 ? -9.361 4.693 6.652 1.00 98.75 206 LEU A O 1
ATOM 1574 N N . PHE A 1 207 ? -8.617 6.495 5.549 1.00 98.75 207 PHE A N 1
ATOM 1575 C CA . PHE A 1 207 ? -7.920 7.065 6.707 1.00 98.75 207 PHE A CA 1
ATOM 1576 C C . PHE A 1 207 ? -8.903 7.502 7.797 1.00 98.75 207 PHE A C 1
ATOM 1578 O O . PHE A 1 207 ? -8.690 7.221 8.976 1.00 98.75 207 PHE A O 1
ATOM 1585 N N . ARG A 1 208 ? -10.010 8.147 7.416 1.00 98.75 208 ARG A N 1
ATOM 1586 C CA . ARG A 1 208 ? -11.074 8.559 8.342 1.00 98.75 208 ARG A CA 1
ATOM 1587 C C . ARG A 1 208 ? -11.778 7.356 8.963 1.00 98.75 208 ARG A C 1
ATOM 1589 O O . ARG A 1 208 ? -12.111 7.417 10.141 1.00 98.75 208 ARG A O 1
ATOM 1596 N N . PHE A 1 209 ? -11.983 6.271 8.210 1.00 98.69 209 PHE A N 1
ATOM 1597 C CA . PHE A 1 209 ? -12.445 5.000 8.773 1.00 98.69 209 PHE A CA 1
ATOM 1598 C C . PHE A 1 209 ? -11.491 4.518 9.870 1.00 98.69 209 PHE A C 1
ATOM 1600 O O . PHE A 1 209 ? -11.931 4.268 10.988 1.00 98.69 209 PHE A O 1
ATOM 1607 N N . ALA A 1 210 ? -10.185 4.484 9.588 1.00 98.50 210 ALA A N 1
ATOM 1608 C CA . ALA A 1 210 ? -9.202 4.016 10.557 1.00 98.50 210 ALA A CA 1
ATOM 1609 C C . ALA A 1 210 ? -9.188 4.855 11.849 1.00 98.50 210 ALA A C 1
ATOM 1611 O O . ALA A 1 210 ? -9.184 4.302 12.945 1.00 98.50 210 ALA A O 1
ATOM 1612 N N . GLN A 1 211 ? -9.264 6.183 11.731 1.00 98.50 211 GLN A N 1
ATOM 1613 C CA . GLN A 1 211 ? -9.362 7.083 12.883 1.00 98.50 211 GLN A CA 1
ATOM 1614 C C . GLN A 1 211 ? -10.669 6.895 13.665 1.00 98.50 211 GLN A C 1
ATOM 1616 O O . GLN A 1 211 ? -10.641 6.748 14.885 1.00 98.50 211 GLN A O 1
ATOM 1621 N N . ARG A 1 212 ? -11.819 6.887 12.978 1.00 98.12 212 ARG A N 1
ATOM 1622 C CA . ARG A 1 212 ? -13.140 6.784 13.618 1.00 98.12 212 ARG A CA 1
ATOM 1623 C C . ARG A 1 212 ? -13.297 5.480 14.396 1.00 98.12 212 ARG A C 1
ATOM 1625 O O . ARG A 1 212 ? -13.799 5.503 15.513 1.00 98.12 212 ARG A O 1
ATOM 1632 N N . GLU A 1 213 ? -12.848 4.373 13.813 1.00 97.94 213 GLU A N 1
ATOM 1633 C CA . GLU A 1 213 ? -12.981 3.036 14.396 1.00 97.94 213 GLU A CA 1
ATOM 1634 C C . GLU A 1 213 ? -11.787 2.639 15.283 1.00 97.94 213 GLU A C 1
ATOM 1636 O O . GLU A 1 213 ? -11.721 1.504 15.752 1.00 97.94 213 GLU A O 1
ATOM 1641 N N . ARG A 1 214 ? -10.818 3.546 15.497 1.00 97.25 214 ARG A N 1
ATOM 1642 C CA . ARG A 1 214 ? -9.551 3.273 16.208 1.00 97.25 214 ARG A CA 1
ATOM 1643 C C . ARG A 1 214 ? -8.812 2.041 15.668 1.00 97.25 214 ARG A C 1
ATOM 1645 O O . ARG A 1 214 ? -8.192 1.276 16.406 1.00 97.25 214 ARG A O 1
ATOM 1652 N N . VAL A 1 215 ? -8.867 1.853 14.354 1.00 97.94 215 VAL A N 1
ATOM 1653 C CA . VAL A 1 215 ? -8.181 0.774 13.647 1.00 97.94 215 VAL A CA 1
ATOM 1654 C C . VAL A 1 215 ? -6.744 1.198 13.381 1.00 97.94 215 VAL A C 1
ATOM 1656 O O . VAL A 1 215 ? -6.479 2.200 12.716 1.00 97.94 215 VAL A O 1
ATOM 1659 N N . ARG A 1 216 ? -5.796 0.407 13.888 1.00 97.81 216 ARG A N 1
ATOM 1660 C CA . ARG A 1 216 ? -4.366 0.668 13.716 1.00 97.81 216 ARG A CA 1
ATOM 1661 C C . ARG A 1 216 ? -4.001 0.702 12.233 1.00 97.81 216 ARG A C 1
ATOM 1663 O O . ARG A 1 216 ? -4.288 -0.239 11.492 1.00 97.81 216 ARG A O 1
ATOM 1670 N N . MET A 1 217 ? -3.286 1.750 11.836 1.00 98.62 217 MET A N 1
ATOM 1671 C CA . MET A 1 217 ? -2.699 1.887 10.506 1.00 98.62 217 MET A CA 1
ATOM 1672 C C . MET A 1 217 ? -1.231 1.449 10.523 1.00 98.62 217 MET A C 1
ATOM 1674 O O . MET A 1 217 ? -0.503 1.758 11.464 1.00 98.62 217 MET A O 1
ATOM 1678 N N . VAL A 1 218 ? -0.770 0.752 9.484 1.00 98.56 218 VAL A N 1
ATOM 1679 C CA . VAL A 1 218 ? 0.630 0.311 9.357 1.00 98.56 218 VAL A CA 1
ATOM 1680 C C . VAL A 1 218 ? 1.230 0.806 8.044 1.00 98.56 218 VAL A C 1
ATOM 1682 O O . VAL A 1 218 ? 0.686 0.560 6.967 1.00 98.56 218 VAL A O 1
ATOM 1685 N N . ALA A 1 219 ? 2.379 1.474 8.134 1.00 98.31 219 ALA A N 1
ATOM 1686 C CA . ALA A 1 219 ? 3.192 1.871 6.992 1.00 98.31 219 ALA A CA 1
ATOM 1687 C C . ALA A 1 219 ? 3.958 0.657 6.441 1.00 98.31 219 ALA A C 1
ATOM 1689 O O . ALA A 1 219 ? 4.842 0.106 7.111 1.00 98.31 219 ALA A O 1
ATOM 1690 N N . LEU A 1 220 ? 3.599 0.205 5.237 1.00 98.19 220 LEU A N 1
ATOM 1691 C CA . LEU A 1 220 ? 4.107 -1.062 4.710 1.00 98.19 220 LEU A CA 1
ATOM 1692 C C . LEU A 1 220 ? 5.451 -0.931 3.987 1.00 98.19 220 LEU A C 1
ATOM 1694 O O . LEU A 1 220 ? 6.250 -1.869 4.031 1.00 98.19 220 LEU A O 1
ATOM 1698 N N . ASN A 1 221 ? 5.712 0.204 3.339 1.00 97.31 221 ASN A N 1
ATOM 1699 C CA . ASN A 1 221 ? 6.755 0.294 2.320 1.00 97.31 221 ASN A CA 1
ATOM 1700 C C . ASN A 1 221 ? 8.032 1.005 2.813 1.00 97.31 221 ASN A C 1
ATOM 1702 O O . ASN A 1 221 ? 8.121 1.466 3.952 1.00 97.31 221 ASN A O 1
ATOM 1706 N N . VAL A 1 222 ? 9.049 1.074 1.959 1.00 97.19 222 VAL A N 1
ATOM 1707 C CA . VAL A 1 222 ? 10.306 1.807 2.174 1.00 97.19 222 VAL A CA 1
ATOM 1708 C C . VAL A 1 222 ? 10.259 3.197 1.542 1.00 97.19 222 VAL A C 1
ATOM 1710 O O . VAL A 1 222 ? 9.372 3.527 0.754 1.00 97.19 222 VAL A O 1
ATOM 1713 N N . SER A 1 223 ? 11.214 4.053 1.891 1.00 95.62 223 SER A N 1
ATOM 1714 C CA . SER A 1 223 ? 11.334 5.392 1.323 1.00 95.62 223 SER A CA 1
ATOM 1715 C C . SER A 1 223 ? 11.677 5.382 -0.173 1.00 95.62 223 SER A C 1
ATOM 1717 O O . SER A 1 223 ? 12.347 4.489 -0.691 1.00 95.62 223 SER A O 1
ATOM 1719 N N . ARG A 1 224 ? 11.277 6.453 -0.873 1.00 93.06 224 ARG A N 1
ATOM 1720 C CA . ARG A 1 224 ? 11.633 6.679 -2.284 1.00 93.06 224 ARG A CA 1
ATOM 1721 C C . ARG A 1 224 ? 13.147 6.741 -2.509 1.00 93.06 224 ARG A C 1
ATOM 1723 O O . ARG A 1 224 ? 13.602 6.389 -3.593 1.00 93.06 224 ARG A O 1
ATOM 1730 N N . ASP A 1 225 ? 13.912 7.163 -1.505 1.00 94.38 225 ASP A N 1
ATOM 1731 C CA . ASP A 1 225 ? 15.372 7.227 -1.584 1.00 94.38 225 ASP A CA 1
ATOM 1732 C C . ASP A 1 225 ? 15.979 5.820 -1.599 1.00 94.38 225 ASP A C 1
ATOM 1734 O O . ASP A 1 225 ? 16.817 5.527 -2.452 1.00 94.38 225 ASP A O 1
ATOM 1738 N N . THR A 1 226 ? 15.471 4.915 -0.759 1.00 96.38 226 THR A N 1
ATOM 1739 C CA . THR A 1 226 ? 15.836 3.489 -0.771 1.00 96.38 226 THR A CA 1
ATOM 1740 C C . THR A 1 226 ? 15.504 2.839 -2.115 1.00 96.38 226 THR A C 1
ATOM 1742 O O . THR A 1 226 ? 16.346 2.173 -2.720 1.00 96.38 226 THR A O 1
ATOM 1745 N N . VAL A 1 227 ? 14.304 3.098 -2.642 1.00 95.88 227 VAL A N 1
ATOM 1746 C CA . VAL A 1 227 ? 13.883 2.614 -3.970 1.00 95.88 227 VAL A CA 1
ATOM 1747 C C . VAL A 1 227 ? 14.815 3.120 -5.065 1.00 95.88 227 VAL A C 1
ATOM 1749 O O . VAL A 1 227 ? 15.243 2.357 -5.930 1.00 95.88 227 VAL A O 1
ATOM 1752 N N . ARG A 1 228 ? 15.167 4.408 -5.022 1.00 96.00 228 ARG A N 1
ATOM 1753 C CA . ARG A 1 228 ? 16.078 5.026 -5.986 1.00 96.00 228 ARG A CA 1
ATOM 1754 C C . ARG A 1 228 ? 17.474 4.417 -5.911 1.00 96.00 228 ARG A C 1
ATOM 1756 O O . ARG A 1 228 ? 18.064 4.156 -6.957 1.00 96.00 228 ARG A O 1
ATOM 1763 N N . ALA A 1 229 ? 17.988 4.171 -4.707 1.00 96.94 229 ALA A N 1
ATOM 1764 C CA . ALA A 1 229 ? 19.287 3.539 -4.513 1.00 96.94 229 ALA A CA 1
ATOM 1765 C C . ALA A 1 229 ? 19.324 2.138 -5.142 1.00 96.94 229 ALA A C 1
ATOM 1767 O O . ALA A 1 229 ? 20.245 1.845 -5.904 1.00 96.94 229 ALA A O 1
ATOM 1768 N N . VAL A 1 230 ? 18.299 1.312 -4.903 1.00 97.06 230 VAL A N 1
ATOM 1769 C CA . VAL A 1 230 ? 18.192 -0.035 -5.492 1.00 97.06 230 VAL A CA 1
ATOM 1770 C C . VAL A 1 230 ? 18.002 0.029 -7.008 1.00 97.06 230 VAL A C 1
ATOM 1772 O O . VAL A 1 230 ? 18.684 -0.686 -7.734 1.00 97.06 230 VAL A O 1
ATOM 1775 N N . SER A 1 231 ? 17.173 0.942 -7.515 1.00 96.25 231 SER A N 1
ATOM 1776 C CA . SER A 1 231 ? 16.990 1.137 -8.959 1.00 96.25 231 SER A CA 1
ATOM 1777 C C . SER A 1 231 ? 18.298 1.494 -9.684 1.00 96.25 231 SER A C 1
ATOM 1779 O O . SER A 1 231 ? 18.520 1.053 -10.810 1.00 96.25 231 SER A O 1
ATOM 1781 N N . GLN A 1 232 ? 19.181 2.268 -9.042 1.00 95.75 232 GLN A N 1
ATOM 1782 C CA . GLN A 1 232 ? 20.449 2.714 -9.628 1.00 95.75 232 GLN A CA 1
ATOM 1783 C C . GLN A 1 232 ? 21.581 1.695 -9.463 1.00 95.75 232 GLN A C 1
ATOM 1785 O O . GLN A 1 232 ? 22.295 1.395 -10.419 1.00 95.75 232 GLN A O 1
ATOM 1790 N N . LYS A 1 233 ? 21.775 1.192 -8.242 1.00 95.81 233 LYS A N 1
ATOM 1791 C CA . LYS A 1 233 ? 22.942 0.378 -7.866 1.00 95.81 233 LYS A CA 1
ATOM 1792 C C . LYS A 1 233 ? 22.660 -1.117 -7.939 1.00 95.81 233 LYS A C 1
ATOM 1794 O O . LYS A 1 233 ? 23.574 -1.903 -8.173 1.00 95.81 233 LYS A O 1
ATOM 1799 N N . GLY A 1 234 ? 21.400 -1.492 -7.773 1.00 95.56 234 GLY A N 1
ATOM 1800 C CA . GLY A 1 234 ? 20.965 -2.864 -7.604 1.00 95.56 234 GLY A CA 1
ATOM 1801 C C . GLY A 1 234 ? 20.835 -3.297 -6.163 1.00 95.56 234 GLY A C 1
ATOM 1802 O O . GLY A 1 234 ? 21.523 -2.775 -5.289 1.00 95.56 234 GLY A O 1
ATOM 1803 N N . LEU A 1 235 ? 19.994 -4.298 -5.923 1.00 94.38 235 LEU A N 1
ATOM 1804 C CA . LEU A 1 235 ? 19.692 -4.767 -4.573 1.00 94.38 235 LEU A CA 1
ATOM 1805 C C . LEU A 1 235 ? 20.945 -5.257 -3.829 1.00 94.38 235 LEU A C 1
ATOM 1807 O O . LEU A 1 235 ? 21.185 -4.845 -2.699 1.00 94.38 235 LEU A O 1
ATOM 1811 N N . ALA A 1 236 ? 21.777 -6.072 -4.486 1.00 93.56 236 ALA A N 1
ATOM 1812 C CA . ALA A 1 236 ? 22.999 -6.629 -3.897 1.00 93.56 236 ALA A CA 1
ATOM 1813 C C . ALA A 1 236 ? 24.046 -5.559 -3.529 1.00 93.56 236 ALA A C 1
ATOM 1815 O O . ALA A 1 236 ? 24.880 -5.782 -2.656 1.00 93.56 236 ALA A O 1
ATOM 1816 N N . ALA A 1 237 ? 24.002 -4.395 -4.183 1.00 95.31 237 ALA A N 1
ATOM 1817 C CA . ALA A 1 237 ? 24.922 -3.289 -3.938 1.00 95.31 237 ALA A CA 1
ATOM 1818 C C . ALA A 1 237 ? 24.421 -2.307 -2.863 1.00 95.31 237 ALA A C 1
ATOM 1820 O O . ALA A 1 237 ? 25.150 -1.380 -2.511 1.00 95.31 237 ALA A O 1
ATOM 1821 N N . VAL A 1 238 ? 23.192 -2.476 -2.355 1.00 95.81 238 VAL A N 1
ATOM 1822 C CA . VAL A 1 238 ? 22.635 -1.660 -1.268 1.00 95.81 238 VAL A CA 1
ATOM 1823 C C . VAL A 1 238 ? 22.585 -2.508 0.012 1.00 95.81 238 VAL A C 1
ATOM 1825 O O . VAL A 1 238 ? 21.796 -3.452 0.098 1.00 95.81 238 VAL A O 1
ATOM 1828 N N . PRO A 1 239 ? 23.404 -2.208 1.036 1.00 94.00 239 PRO A N 1
ATOM 1829 C CA . PRO A 1 239 ? 23.410 -2.952 2.295 1.00 94.00 239 PRO A CA 1
ATOM 1830 C C . PRO A 1 239 ? 22.039 -2.983 2.987 1.00 94.00 239 PRO A C 1
ATOM 1832 O O . PRO A 1 239 ? 21.254 -2.047 2.870 1.00 94.00 239 PRO A O 1
ATOM 1835 N N . VAL A 1 240 ? 21.753 -4.031 3.768 1.00 92.50 240 VAL A N 1
ATOM 1836 C CA . VAL A 1 240 ? 20.456 -4.205 4.471 1.00 92.50 240 VAL A CA 1
ATOM 1837 C C . VAL A 1 240 ? 20.090 -2.999 5.347 1.00 92.50 240 VAL A C 1
ATOM 1839 O O . VAL A 1 240 ? 18.929 -2.595 5.389 1.00 92.50 240 VAL A O 1
ATOM 1842 N N . GLY A 1 241 ? 21.072 -2.389 6.020 1.00 90.81 241 GLY A N 1
ATOM 1843 C CA . GLY A 1 241 ? 20.850 -1.185 6.829 1.00 90.81 241 GLY A CA 1
ATOM 1844 C C . GLY A 1 241 ? 20.360 0.010 6.003 1.00 90.81 241 GLY A C 1
ATOM 1845 O O . GLY A 1 241 ? 19.469 0.733 6.438 1.00 90.81 241 GLY A O 1
ATOM 1846 N N . GLU A 1 242 ? 20.873 0.167 4.781 1.00 92.06 242 GLU A N 1
ATOM 1847 C CA . GLU A 1 242 ? 20.426 1.186 3.821 1.00 92.06 242 GLU A CA 1
ATOM 1848 C C . GLU A 1 242 ? 19.101 0.806 3.140 1.00 92.06 242 GLU A C 1
ATOM 1850 O O . GLU A 1 242 ? 18.404 1.673 2.623 1.00 92.06 242 GLU A O 1
ATOM 1855 N N . ARG A 1 243 ? 18.710 -0.475 3.187 1.00 93.31 243 ARG A N 1
ATOM 1856 C CA . ARG A 1 243 ? 17.403 -0.979 2.734 1.00 93.31 243 ARG A CA 1
ATOM 1857 C C . ARG A 1 243 ? 16.314 -0.891 3.802 1.00 93.31 243 ARG A C 1
ATOM 1859 O O . ARG A 1 243 ? 15.313 -1.594 3.708 1.00 93.31 243 ARG A O 1
ATOM 1866 N N . GLU A 1 244 ? 16.498 -0.068 4.833 1.00 94.06 244 GLU A N 1
ATOM 1867 C CA . GLU A 1 244 ? 15.548 0.081 5.949 1.00 94.06 244 GLU A CA 1
ATOM 1868 C C . GLU A 1 244 ? 15.213 -1.264 6.631 1.00 94.06 244 GLU A C 1
ATOM 1870 O O . GLU A 1 244 ? 14.086 -1.501 7.073 1.00 94.06 244 GLU A O 1
ATOM 1875 N N . GLY A 1 245 ? 16.196 -2.170 6.690 1.00 92.12 245 GLY A N 1
ATOM 1876 C CA . GLY A 1 245 ? 16.050 -3.495 7.296 1.00 92.12 245 GLY A CA 1
ATOM 1877 C C . GLY A 1 245 ? 15.308 -4.518 6.430 1.00 92.12 245 GLY A C 1
ATOM 1878 O O . GLY A 1 245 ? 14.997 -5.608 6.917 1.00 92.12 245 GLY A O 1
ATOM 1879 N N . VAL A 1 246 ? 15.021 -4.199 5.162 1.00 94.50 246 VAL A N 1
ATOM 1880 C CA . VAL A 1 246 ? 14.453 -5.172 4.223 1.00 94.50 246 VAL A CA 1
ATOM 1881 C C . VAL A 1 246 ? 15.500 -6.232 3.899 1.00 94.50 246 VAL A C 1
ATOM 1883 O O . VAL A 1 246 ? 16.604 -5.925 3.448 1.00 94.50 246 VAL A O 1
ATOM 1886 N N . ALA A 1 247 ? 15.146 -7.486 4.178 1.00 90.88 247 ALA A N 1
ATOM 1887 C CA . ALA A 1 247 ? 15.998 -8.640 3.934 1.00 90.88 247 ALA A CA 1
ATOM 1888 C C . ALA A 1 247 ? 16.062 -8.957 2.436 1.00 90.88 247 ALA A C 1
ATOM 1890 O O . ALA A 1 247 ? 15.307 -8.407 1.632 1.00 90.88 247 ALA A O 1
ATOM 1891 N N . ASP A 1 248 ? 16.953 -9.871 2.066 1.00 91.38 248 ASP A N 1
ATOM 1892 C CA . ASP A 1 248 ? 17.017 -10.350 0.692 1.00 91.38 248 ASP A CA 1
ATOM 1893 C C . ASP A 1 248 ? 15.716 -11.093 0.330 1.00 91.38 248 ASP A C 1
ATOM 1895 O O . ASP A 1 248 ? 15.309 -12.012 1.050 1.00 91.38 248 ASP A O 1
ATOM 1899 N N . PRO A 1 249 ? 15.023 -10.681 -0.746 1.00 91.25 249 PRO A N 1
ATOM 1900 C CA . PRO A 1 249 ? 13.797 -11.314 -1.189 1.00 91.25 249 PRO A CA 1
ATOM 1901 C C . PRO A 1 249 ? 14.107 -12.666 -1.833 1.00 91.25 249 PRO A C 1
ATOM 1903 O O . PRO A 1 249 ? 15.188 -12.890 -2.384 1.00 91.25 249 PRO A O 1
ATOM 1906 N N . ALA A 1 250 ? 13.122 -13.562 -1.809 1.00 91.06 250 ALA A N 1
ATOM 1907 C CA . ALA A 1 250 ? 13.192 -14.782 -2.598 1.00 91.06 250 ALA A CA 1
ATOM 1908 C C . ALA A 1 250 ? 13.279 -14.447 -4.103 1.00 91.06 250 ALA A C 1
ATOM 1910 O O . ALA A 1 250 ? 12.734 -13.424 -4.534 1.00 91.06 250 ALA A O 1
ATOM 1911 N N . PRO A 1 251 ? 13.921 -15.302 -4.920 1.00 92.06 251 PRO A N 1
ATOM 1912 C CA . PRO A 1 251 ? 13.926 -15.124 -6.366 1.00 92.06 251 PRO A CA 1
ATOM 1913 C C . PRO A 1 251 ? 12.504 -15.058 -6.940 1.00 92.06 251 PRO A C 1
ATOM 1915 O O . PRO A 1 251 ? 11.627 -15.826 -6.540 1.00 92.06 251 PRO A O 1
ATOM 1918 N N . ALA A 1 252 ? 12.290 -14.166 -7.909 1.00 95.12 252 ALA A N 1
ATOM 1919 C CA . ALA A 1 252 ? 11.032 -14.089 -8.645 1.00 95.12 252 ALA A CA 1
ATOM 1920 C C . ALA A 1 252 ? 10.772 -15.391 -9.424 1.00 95.12 252 ALA A C 1
ATOM 1922 O O . ALA A 1 252 ? 11.681 -15.958 -10.034 1.00 95.12 252 ALA A O 1
ATOM 1923 N N . THR A 1 253 ? 9.518 -15.846 -9.447 1.00 96.56 253 THR A N 1
ATOM 1924 C CA . THR A 1 253 ? 9.115 -16.991 -10.275 1.00 96.56 253 THR A CA 1
ATOM 1925 C C . THR A 1 253 ? 9.124 -16.621 -11.760 1.00 96.56 253 THR A C 1
ATOM 1927 O O . THR A 1 253 ? 9.010 -15.448 -12.124 1.00 96.56 253 THR A O 1
ATOM 1930 N N . ALA A 1 254 ? 9.216 -17.623 -12.640 1.00 96.50 254 ALA A N 1
ATOM 1931 C CA . ALA A 1 254 ? 9.179 -17.403 -14.088 1.00 96.50 254 ALA A CA 1
ATOM 1932 C C . ALA A 1 254 ? 7.888 -16.692 -14.537 1.00 96.50 254 ALA A C 1
ATOM 1934 O O . ALA A 1 254 ? 7.952 -15.761 -15.339 1.00 96.50 254 ALA A O 1
ATOM 1935 N N . ASP A 1 255 ? 6.740 -17.065 -13.964 1.00 96.31 255 ASP A N 1
ATOM 1936 C CA . ASP A 1 255 ? 5.452 -16.426 -14.252 1.00 96.31 255 ASP A CA 1
ATOM 1937 C C . ASP A 1 255 ? 5.432 -14.961 -13.806 1.00 96.31 255 ASP A C 1
ATOM 1939 O O . ASP A 1 255 ? 4.969 -14.091 -14.547 1.00 96.31 255 ASP A O 1
ATOM 1943 N N . TYR A 1 256 ? 5.997 -14.661 -12.630 1.00 96.06 256 TYR A N 1
ATOM 1944 C CA . TYR A 1 256 ? 6.071 -13.293 -12.125 1.00 96.06 256 TYR A CA 1
ATOM 1945 C C . TYR A 1 256 ? 6.991 -12.418 -12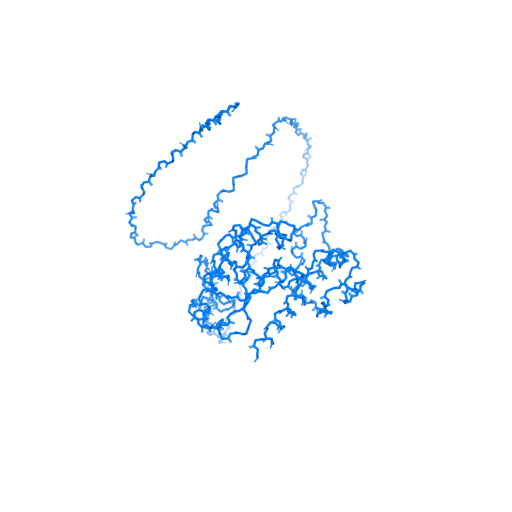.981 1.00 96.06 256 TYR A C 1
ATOM 1947 O O . TYR A 1 256 ? 6.604 -11.322 -13.378 1.00 96.06 256 TYR A O 1
ATOM 1955 N N . LEU A 1 257 ? 8.164 -12.929 -13.370 1.00 97.00 257 LEU A N 1
ATOM 1956 C CA . LEU A 1 257 ? 9.043 -12.274 -14.347 1.00 97.00 257 LEU A CA 1
ATOM 1957 C C . LEU A 1 257 ? 8.345 -12.090 -15.699 1.00 97.00 257 LEU A C 1
ATOM 1959 O O . LEU A 1 257 ? 8.549 -11.093 -16.392 1.00 97.00 257 LEU A O 1
ATOM 1963 N N . GLY A 1 258 ? 7.532 -13.067 -16.098 1.00 97.06 258 GLY A N 1
ATOM 1964 C CA . GLY A 1 258 ? 6.663 -13.012 -17.264 1.00 97.06 258 GLY A CA 1
ATOM 1965 C C . GLY A 1 258 ? 5.750 -11.794 -17.227 1.00 97.06 258 GLY A C 1
ATOM 1966 O O . GLY A 1 258 ? 5.795 -10.964 -18.135 1.00 97.06 258 GLY A O 1
ATOM 1967 N N . TRP A 1 259 ? 4.983 -11.677 -16.147 1.00 96.38 259 TRP A N 1
ATOM 1968 C CA . TRP A 1 259 ? 4.045 -10.590 -15.900 1.00 96.38 259 TRP A CA 1
ATOM 1969 C C . TRP A 1 259 ? 4.735 -9.226 -15.764 1.00 96.38 259 TRP A C 1
ATOM 1971 O O . TRP A 1 259 ? 4.368 -8.288 -16.473 1.00 96.38 259 TRP A O 1
ATOM 1981 N N . LEU A 1 260 ? 5.791 -9.112 -14.954 1.00 96.81 260 LEU A N 1
ATOM 1982 C CA . LEU A 1 260 ? 6.555 -7.869 -14.794 1.00 96.81 260 LEU A CA 1
ATOM 1983 C C . LEU A 1 260 ? 7.145 -7.371 -16.112 1.00 96.81 260 LEU A C 1
ATOM 1985 O O . LEU A 1 260 ? 7.181 -6.164 -16.347 1.00 96.81 260 LEU A O 1
ATOM 1989 N N . PHE A 1 261 ? 7.565 -8.276 -16.999 1.00 97.19 261 PHE A N 1
ATOM 1990 C CA . PHE A 1 261 ? 8.046 -7.884 -18.319 1.00 97.19 261 PHE A CA 1
ATOM 1991 C C . PHE A 1 261 ? 6.946 -7.231 -19.164 1.00 97.19 261 PHE A C 1
ATOM 1993 O O . PHE A 1 261 ? 7.228 -6.272 -19.876 1.00 97.19 261 PHE A O 1
ATOM 2000 N N . THR A 1 262 ? 5.688 -7.680 -19.056 1.00 96.19 262 THR A N 1
ATOM 2001 C CA . THR A 1 262 ? 4.571 -7.028 -19.769 1.00 96.19 262 THR A CA 1
ATOM 2002 C C . THR A 1 262 ? 4.367 -5.585 -19.302 1.00 96.19 262 THR A C 1
ATOM 2004 O O . THR A 1 262 ? 4.181 -4.692 -20.128 1.00 96.19 262 THR A O 1
ATOM 2007 N N . ILE A 1 263 ? 4.489 -5.340 -17.993 1.00 94.00 263 ILE A N 1
ATOM 2008 C CA . ILE A 1 263 ? 4.398 -3.999 -17.406 1.00 94.00 263 ILE A CA 1
ATOM 2009 C C . ILE A 1 263 ? 5.584 -3.152 -17.857 1.00 94.00 263 ILE A C 1
ATOM 2011 O O . ILE A 1 263 ? 5.392 -2.043 -18.350 1.00 94.00 263 ILE A O 1
ATOM 2015 N N . TYR A 1 264 ? 6.802 -3.678 -17.730 1.00 94.31 264 TYR A N 1
ATOM 2016 C CA . TYR A 1 264 ? 8.025 -2.997 -18.146 1.00 94.31 264 TYR A CA 1
ATOM 2017 C C . TYR A 1 264 ? 7.974 -2.588 -19.624 1.00 94.31 264 TYR A C 1
ATOM 2019 O O . TYR A 1 264 ? 8.208 -1.426 -19.958 1.00 94.31 264 TYR A O 1
ATOM 2027 N N . ALA A 1 265 ? 7.584 -3.517 -20.501 1.00 93.56 265 ALA A N 1
ATOM 2028 C CA . ALA A 1 265 ? 7.466 -3.274 -21.932 1.00 93.56 265 ALA A CA 1
ATOM 2029 C C . ALA A 1 265 ? 6.397 -2.221 -22.267 1.00 93.56 265 ALA A C 1
ATOM 2031 O O . 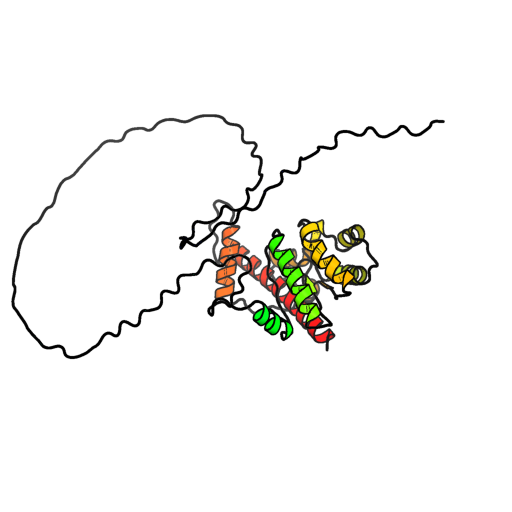ALA A 1 265 ? 6.605 -1.407 -23.164 1.00 93.56 265 ALA A O 1
ATOM 2032 N N . GLY A 1 266 ? 5.290 -2.177 -21.516 1.00 91.75 266 GLY A N 1
ATOM 2033 C CA . GLY A 1 266 ? 4.253 -1.150 -21.662 1.00 91.75 266 GLY A CA 1
ATOM 2034 C C . GLY A 1 266 ? 4.722 0.276 -21.337 1.00 91.75 266 GLY A C 1
ATOM 2035 O O . GLY A 1 266 ? 4.108 1.236 -21.796 1.00 91.75 266 GLY A O 1
ATOM 2036 N N . HIS A 1 267 ? 5.826 0.423 -20.596 1.00 89.19 267 HIS A N 1
ATOM 2037 C CA . HIS A 1 267 ? 6.444 1.711 -20.254 1.00 89.19 267 HIS A CA 1
ATOM 2038 C C . HIS A 1 267 ? 7.705 2.010 -21.080 1.00 89.19 267 HIS A C 1
ATOM 2040 O O . HIS A 1 267 ? 8.407 2.992 -20.812 1.00 89.19 267 HIS A O 1
ATOM 2046 N N . ALA A 1 268 ? 8.014 1.178 -22.080 1.00 88.06 268 ALA A N 1
ATOM 2047 C CA . ALA A 1 268 ? 9.136 1.420 -22.970 1.00 88.06 268 ALA A CA 1
ATOM 2048 C C . ALA A 1 268 ? 8.944 2.743 -23.727 1.00 88.06 268 ALA A C 1
ATOM 2050 O O . ALA A 1 268 ? 7.848 3.102 -24.165 1.00 88.06 268 ALA A O 1
ATOM 2051 N N . ARG A 1 269 ? 10.037 3.493 -23.885 1.00 87.00 269 ARG A N 1
ATOM 2052 C CA . ARG A 1 269 ? 10.011 4.742 -24.654 1.00 87.00 269 ARG A CA 1
ATOM 2053 C C . ARG A 1 269 ? 9.741 4.434 -26.132 1.00 87.00 269 ARG A C 1
ATOM 2055 O O . ARG A 1 269 ? 10.215 3.409 -26.624 1.00 87.00 269 ARG A O 1
ATOM 2062 N N . PRO A 1 270 ? 9.065 5.333 -26.870 1.00 88.00 270 PRO A N 1
ATOM 2063 C CA . PRO A 1 270 ? 8.904 5.176 -28.311 1.00 88.00 270 PRO A CA 1
ATOM 2064 C C . PRO A 1 270 ? 10.252 4.925 -29.002 1.00 88.00 270 PRO A C 1
ATOM 2066 O O . PRO A 1 270 ? 11.214 5.656 -28.770 1.00 88.00 270 PRO A O 1
ATOM 2069 N N . GLY A 1 271 ? 10.317 3.887 -29.837 1.00 87.50 271 GLY A N 1
ATOM 2070 C CA . GLY A 1 271 ? 11.531 3.504 -30.566 1.00 87.50 271 GLY A CA 1
ATOM 2071 C C . GLY A 1 271 ? 12.514 2.614 -29.795 1.00 87.50 271 GLY A C 1
ATOM 2072 O O . GLY A 1 271 ? 13.533 2.233 -30.361 1.00 87.50 271 GLY A O 1
ATOM 2073 N N . VAL A 1 272 ? 12.220 2.247 -28.544 1.00 89.25 272 VAL A N 1
ATOM 2074 C CA . VAL A 1 272 ? 13.000 1.261 -27.780 1.00 89.25 272 VAL A CA 1
ATOM 2075 C C . VAL A 1 272 ? 12.285 -0.086 -27.826 1.00 89.25 272 VAL A C 1
ATOM 2077 O O . VAL A 1 272 ? 11.103 -0.167 -27.503 1.00 89.25 272 VAL A O 1
ATOM 2080 N N . THR A 1 273 ? 13.004 -1.144 -28.210 1.00 92.00 273 THR A N 1
ATOM 2081 C CA . THR A 1 273 ? 12.506 -2.523 -28.093 1.00 92.00 273 THR A CA 1
ATOM 2082 C C . THR A 1 273 ? 12.981 -3.088 -26.753 1.00 92.00 273 THR A C 1
ATOM 2084 O O . THR A 1 273 ? 14.190 -3.228 -26.588 1.00 92.00 273 THR A O 1
ATOM 2087 N N . PRO A 1 274 ? 12.082 -3.359 -25.791 1.00 93.12 274 PRO A N 1
ATOM 2088 C CA . PRO A 1 274 ? 12.464 -3.897 -24.488 1.00 93.12 274 PRO A CA 1
ATOM 2089 C C . PRO A 1 274 ? 12.925 -5.356 -24.604 1.00 93.12 274 PRO A C 1
ATOM 2091 O O . PRO A 1 274 ? 12.320 -6.139 -25.339 1.00 93.12 274 PRO A O 1
ATOM 2094 N N . SER A 1 275 ? 13.945 -5.728 -23.831 1.00 94.62 275 SER A N 1
ATOM 2095 C CA . SER A 1 275 ? 14.484 -7.090 -23.734 1.00 94.62 275 SER A CA 1
ATOM 2096 C C . SER A 1 275 ? 14.443 -7.602 -22.298 1.00 94.62 275 SER A C 1
ATOM 2098 O O . SER A 1 275 ? 14.544 -6.834 -21.340 1.00 94.62 275 SER A O 1
ATOM 2100 N N . ARG A 1 276 ? 14.329 -8.922 -22.117 1.00 93.38 276 ARG A N 1
ATOM 2101 C CA . ARG A 1 276 ? 14.414 -9.531 -20.774 1.00 93.38 276 ARG A CA 1
ATOM 2102 C C . ARG A 1 276 ? 15.837 -9.502 -20.216 1.00 93.38 276 ARG A C 1
ATOM 2104 O O . ARG A 1 276 ? 16.031 -9.602 -19.011 1.00 93.38 276 ARG A O 1
ATOM 2111 N N . GLU A 1 277 ? 16.814 -9.344 -21.092 1.00 93.44 277 GLU A N 1
ATOM 2112 C CA . GLU A 1 277 ? 18.238 -9.251 -20.800 1.00 93.44 277 GLU A CA 1
ATOM 2113 C C . GLU A 1 277 ? 18.659 -7.813 -20.450 1.00 93.44 277 GLU A C 1
ATOM 2115 O O . GLU A 1 277 ? 19.810 -7.577 -20.083 1.00 93.44 277 GLU A O 1
ATOM 2120 N N . ASP A 1 278 ? 17.738 -6.844 -20.531 1.00 92.56 278 ASP A N 1
ATOM 2121 C CA . ASP A 1 278 ? 18.023 -5.454 -20.198 1.00 92.56 278 ASP A CA 1
ATOM 2122 C C . ASP A 1 278 ? 18.366 -5.317 -18.711 1.00 92.56 278 ASP A C 1
ATOM 2124 O O . ASP A 1 278 ? 17.579 -5.664 -17.825 1.00 92.56 278 ASP A O 1
ATOM 2128 N N . VAL A 1 279 ? 19.501 -4.678 -18.411 1.00 93.31 279 VAL A N 1
ATOM 2129 C CA . VAL A 1 279 ? 19.865 -4.328 -17.025 1.00 93.31 279 VAL A CA 1
ATOM 2130 C C . VAL A 1 279 ? 18.763 -3.487 -16.375 1.00 93.31 279 VAL A C 1
ATOM 2132 O O . VAL A 1 279 ? 18.452 -3.666 -15.201 1.00 93.31 279 VAL A O 1
ATOM 2135 N N . ALA A 1 280 ? 18.121 -2.602 -17.142 1.00 92.94 280 ALA A N 1
ATOM 2136 C CA . ALA A 1 280 ? 17.000 -1.801 -16.663 1.00 92.94 280 ALA A CA 1
ATOM 2137 C C . ALA A 1 280 ? 15.781 -2.657 -16.269 1.00 92.94 280 ALA A C 1
ATOM 2139 O O . ALA A 1 280 ? 15.112 -2.320 -15.292 1.00 92.94 280 ALA A O 1
ATOM 2140 N N . PHE A 1 281 ? 15.517 -3.767 -16.967 1.00 95.81 281 PHE A N 1
ATOM 2141 C CA . PHE A 1 281 ? 14.474 -4.711 -16.569 1.00 95.81 281 PHE A CA 1
ATOM 2142 C C . PHE A 1 281 ? 14.862 -5.461 -15.288 1.00 95.81 281 PHE A C 1
ATOM 2144 O O . PHE A 1 281 ? 14.058 -5.525 -14.362 1.00 95.81 281 PHE A O 1
ATOM 2151 N N . SER A 1 282 ? 16.112 -5.927 -15.167 1.00 95.69 282 SER A N 1
ATOM 2152 C CA . SER A 1 282 ? 16.605 -6.535 -13.916 1.00 95.69 282 SER A CA 1
ATOM 2153 C C . SER A 1 282 ? 16.453 -5.583 -12.724 1.00 95.69 282 SER A C 1
ATOM 2155 O O . SER A 1 282 ? 15.936 -5.967 -11.678 1.00 95.69 282 SER A O 1
ATOM 2157 N N . ARG A 1 283 ? 16.823 -4.305 -12.888 1.00 95.81 283 ARG A N 1
ATOM 2158 C CA . ARG A 1 283 ? 16.654 -3.275 -11.847 1.00 95.81 283 ARG A CA 1
ATOM 2159 C C . ARG A 1 283 ? 15.190 -3.003 -11.519 1.00 95.81 283 ARG A C 1
ATOM 2161 O O . ARG A 1 283 ? 14.864 -2.776 -10.357 1.00 95.81 283 ARG A O 1
ATOM 2168 N N . PHE A 1 284 ? 14.310 -3.030 -12.518 1.00 96.25 284 PHE A N 1
ATOM 2169 C CA . PHE A 1 284 ? 12.870 -2.920 -12.303 1.00 96.25 284 PHE A CA 1
ATOM 2170 C C . PHE A 1 284 ? 12.348 -4.082 -11.444 1.00 96.25 284 PHE A C 1
ATOM 2172 O O . PHE A 1 284 ? 11.673 -3.832 -10.449 1.00 96.25 284 PHE A O 1
ATOM 2179 N N . VAL A 1 285 ? 12.728 -5.325 -11.759 1.00 97.44 285 VAL A N 1
ATOM 2180 C CA . VAL A 1 285 ? 12.371 -6.513 -10.963 1.00 97.44 285 VAL A CA 1
ATOM 2181 C C . VAL A 1 285 ? 12.901 -6.407 -9.532 1.00 97.44 285 VAL A C 1
ATOM 2183 O O . VAL A 1 285 ? 12.154 -6.633 -8.585 1.00 97.44 285 VAL A O 1
ATOM 2186 N N . GLU A 1 286 ? 14.164 -6.017 -9.351 1.00 97.31 286 GLU A N 1
ATOM 2187 C CA . GLU A 1 286 ? 14.772 -5.846 -8.024 1.00 97.31 286 GLU A CA 1
ATOM 2188 C C . GLU A 1 286 ? 14.023 -4.821 -7.155 1.00 97.31 286 GLU A C 1
ATOM 2190 O O . GLU A 1 286 ? 13.873 -5.026 -5.951 1.00 97.31 286 GLU A O 1
ATOM 2195 N N . VAL A 1 287 ? 13.513 -3.739 -7.755 1.00 97.12 287 VAL A N 1
ATOM 2196 C CA . VAL A 1 287 ? 12.672 -2.756 -7.054 1.00 97.12 287 VAL A CA 1
ATOM 2197 C C . VAL A 1 287 ? 11.324 -3.351 -6.645 1.00 97.12 287 VAL A C 1
ATOM 2199 O O . VAL A 1 287 ? 10.889 -3.115 -5.520 1.00 97.12 287 VAL A O 1
ATOM 2202 N N . GLN A 1 288 ? 10.672 -4.129 -7.515 1.00 97.25 288 GLN A N 1
ATOM 2203 C CA . GLN A 1 288 ? 9.404 -4.784 -7.167 1.00 97.25 288 GLN A CA 1
ATOM 2204 C C . GLN A 1 288 ? 9.596 -5.771 -6.011 1.00 97.25 288 GLN A C 1
ATOM 2206 O O . GLN A 1 288 ? 8.869 -5.720 -5.026 1.00 97.25 288 GLN A O 1
ATOM 2211 N N . LEU A 1 289 ? 10.657 -6.581 -6.058 1.00 97.12 289 LEU A N 1
ATOM 2212 C CA . LEU A 1 289 ? 10.982 -7.516 -4.979 1.00 97.12 289 LEU A CA 1
ATOM 2213 C C . LEU A 1 289 ? 11.321 -6.812 -3.656 1.00 97.12 289 LEU A C 1
ATOM 2215 O O . LEU A 1 289 ? 10.991 -7.323 -2.586 1.00 97.12 289 LEU A O 1
ATOM 2219 N N . LEU A 1 290 ? 11.958 -5.636 -3.706 1.00 97.44 290 LEU A N 1
ATOM 2220 C CA . LEU A 1 290 ? 12.182 -4.805 -2.522 1.00 97.44 290 LEU A CA 1
ATOM 2221 C C . LEU A 1 290 ? 10.854 -4.341 -1.907 1.00 97.44 290 LEU A C 1
ATOM 2223 O O . LEU A 1 290 ? 10.697 -4.423 -0.689 1.00 97.44 290 LEU A O 1
ATOM 2227 N N . TRP A 1 291 ? 9.915 -3.853 -2.723 1.00 96.94 291 TRP A N 1
ATOM 2228 C CA . TRP A 1 291 ? 8.585 -3.438 -2.261 1.00 96.94 291 TRP A CA 1
ATOM 2229 C C . TRP A 1 291 ? 7.810 -4.607 -1.665 1.00 96.94 291 TRP A C 1
ATOM 2231 O O . TRP A 1 291 ? 7.370 -4.520 -0.518 1.00 96.94 291 TRP A O 1
ATOM 2241 N N . ASP A 1 292 ? 7.720 -5.719 -2.391 1.00 96.81 292 ASP A N 1
ATOM 2242 C CA . ASP A 1 292 ? 7.036 -6.931 -1.940 1.00 96.81 292 ASP A CA 1
ATOM 2243 C C . ASP A 1 292 ? 7.624 -7.431 -0.615 1.00 96.81 292 ASP A C 1
ATOM 2245 O O . ASP A 1 292 ? 6.895 -7.691 0.345 1.00 96.81 292 ASP A O 1
ATOM 2249 N N . GLY A 1 293 ? 8.957 -7.487 -0.521 1.00 96.31 293 GLY A N 1
ATOM 2250 C CA . GLY A 1 293 ? 9.669 -7.871 0.694 1.00 96.31 293 GLY A CA 1
ATOM 2251 C C . GLY A 1 293 ? 9.406 -6.917 1.860 1.00 96.31 293 GLY A C 1
ATOM 2252 O O . GLY A 1 293 ? 9.142 -7.365 2.979 1.00 96.31 293 GLY A O 1
ATOM 2253 N N . ALA A 1 294 ? 9.415 -5.604 1.616 1.00 97.19 294 ALA A N 1
ATOM 2254 C CA . ALA A 1 294 ? 9.107 -4.609 2.636 1.00 97.19 294 ALA A CA 1
ATOM 2255 C C . ALA A 1 294 ? 7.681 -4.786 3.175 1.00 97.19 294 ALA A C 1
ATOM 2257 O O . ALA A 1 294 ? 7.486 -4.896 4.393 1.00 97.19 294 ALA A O 1
ATOM 2258 N N . MET A 1 295 ? 6.696 -4.870 2.284 1.00 97.56 295 MET A N 1
ATOM 2259 C CA . MET A 1 295 ? 5.299 -5.026 2.672 1.00 97.56 295 MET A CA 1
ATOM 2260 C C . MET A 1 295 ? 5.078 -6.348 3.410 1.00 97.56 295 MET A C 1
ATOM 2262 O O . MET A 1 295 ? 4.510 -6.347 4.502 1.00 97.56 295 MET A O 1
ATOM 2266 N N . ALA A 1 296 ? 5.614 -7.459 2.898 1.00 96.56 296 ALA A N 1
ATOM 2267 C CA . ALA A 1 296 ? 5.511 -8.771 3.533 1.00 96.56 296 ALA A CA 1
ATOM 2268 C C . ALA A 1 296 ? 6.103 -8.782 4.951 1.00 96.56 296 ALA A C 1
ATOM 2270 O O . ALA A 1 296 ? 5.462 -9.256 5.890 1.00 96.56 296 ALA A O 1
ATOM 2271 N N . GLN A 1 297 ? 7.288 -8.198 5.147 1.00 96.06 297 GLN A N 1
ATOM 2272 C CA . GLN A 1 297 ? 7.894 -8.076 6.475 1.00 96.06 297 GLN A CA 1
ATOM 2273 C C . GLN A 1 297 ? 7.073 -7.194 7.426 1.00 96.06 297 GLN A C 1
ATOM 2275 O O . GLN A 1 297 ? 6.997 -7.476 8.623 1.00 96.06 297 GLN A O 1
ATOM 2280 N N . ALA A 1 298 ? 6.484 -6.106 6.918 1.00 96.69 298 ALA A N 1
ATOM 2281 C CA . ALA A 1 298 ? 5.632 -5.225 7.712 1.00 96.69 298 ALA A CA 1
ATOM 2282 C C . ALA A 1 298 ? 4.383 -5.970 8.200 1.00 96.69 298 ALA A C 1
ATOM 2284 O O . ALA A 1 298 ? 4.053 -5.913 9.385 1.00 96.69 298 ALA A O 1
ATOM 2285 N N . LEU A 1 299 ? 3.740 -6.708 7.291 1.00 96.69 299 LEU A N 1
ATOM 2286 C CA . LEU A 1 299 ? 2.570 -7.529 7.578 1.00 96.69 299 LEU A CA 1
ATOM 2287 C C . LEU A 1 299 ? 2.901 -8.634 8.587 1.00 96.69 299 LEU A C 1
ATOM 2289 O O . LEU A 1 299 ? 2.174 -8.791 9.563 1.00 96.69 299 LEU A O 1
ATOM 2293 N N . ALA A 1 300 ? 4.021 -9.344 8.414 1.00 95.75 300 ALA A N 1
ATOM 2294 C CA . ALA A 1 300 ? 4.462 -10.381 9.348 1.00 95.75 300 ALA A CA 1
ATOM 2295 C C . ALA A 1 300 ? 4.648 -9.830 10.773 1.00 95.75 300 ALA A C 1
ATOM 2297 O O . ALA A 1 300 ? 4.092 -10.376 11.723 1.00 95.75 300 ALA A O 1
ATOM 2298 N N . ARG A 1 301 ? 5.335 -8.687 10.920 1.00 95.38 301 ARG A N 1
ATOM 2299 C CA . ARG A 1 301 ? 5.504 -8.026 12.226 1.00 95.38 301 ARG A CA 1
ATOM 2300 C C . ARG A 1 301 ? 4.182 -7.577 12.843 1.00 95.38 301 ARG A C 1
ATOM 2302 O O . ARG A 1 301 ? 4.006 -7.717 14.048 1.00 95.38 301 ARG A O 1
ATOM 2309 N N . ALA A 1 302 ? 3.261 -7.038 12.044 1.00 94.75 302 ALA A N 1
ATOM 2310 C CA . ALA A 1 302 ? 1.948 -6.623 12.538 1.00 94.75 302 ALA A CA 1
ATOM 2311 C C . ALA A 1 302 ? 1.138 -7.823 13.053 1.00 94.75 302 ALA A C 1
ATOM 2313 O O . ALA A 1 302 ? 0.489 -7.743 14.091 1.00 94.75 302 ALA A O 1
ATOM 2314 N N . VAL A 1 303 ? 1.228 -8.946 12.342 1.00 93.50 303 VAL A N 1
ATOM 2315 C CA . VAL A 1 303 ? 0.584 -10.211 12.691 1.00 93.50 303 VAL A CA 1
ATOM 2316 C C . VAL A 1 303 ? 1.176 -10.837 13.960 1.00 93.50 303 VAL A C 1
ATOM 2318 O O . VAL A 1 303 ? 0.427 -11.433 14.734 1.00 93.50 303 VAL A O 1
ATOM 2321 N N . ASP A 1 304 ? 2.486 -10.717 14.182 1.00 93.69 304 ASP A N 1
ATOM 2322 C CA . ASP A 1 304 ? 3.135 -11.199 15.406 1.00 93.69 304 ASP A CA 1
ATOM 2323 C C . ASP A 1 304 ? 2.873 -10.288 16.609 1.00 93.69 304 ASP A C 1
ATOM 2325 O O . ASP A 1 304 ? 2.673 -10.792 17.705 1.00 93.69 304 ASP A O 1
ATOM 2329 N N . ALA A 1 305 ? 2.788 -8.970 16.411 1.00 89.56 305 ALA A N 1
ATOM 2330 C CA . ALA A 1 305 ? 2.446 -8.019 17.473 1.00 89.56 305 ALA A CA 1
ATOM 2331 C C . ALA A 1 305 ? 0.978 -8.099 17.937 1.00 89.56 305 ALA A C 1
ATOM 2333 O O . ALA A 1 305 ? 0.626 -7.494 18.944 1.00 89.56 305 ALA A O 1
ATOM 2334 N N . ALA A 1 306 ? 0.119 -8.785 17.178 1.00 80.56 306 ALA A N 1
ATOM 2335 C CA . ALA A 1 306 ? -1.288 -9.013 17.507 1.00 80.56 306 ALA A CA 1
ATOM 2336 C C . ALA A 1 306 ? -1.537 -10.354 18.231 1.00 80.56 306 ALA A C 1
ATOM 2338 O O . ALA A 1 306 ? -2.694 -10.698 18.479 1.00 80.56 306 ALA A O 1
ATOM 2339 N N . ARG A 1 307 ? -0.480 -11.132 18.502 1.00 70.81 307 ARG A N 1
ATOM 2340 C CA . ARG A 1 307 ? -0.518 -12.349 19.325 1.00 70.81 307 ARG A CA 1
ATOM 2341 C C . ARG A 1 307 ? -0.267 -12.008 20.786 1.00 70.81 307 ARG A C 1
ATOM 2343 O O . ARG A 1 307 ? -0.896 -12.686 21.623 1.00 70.81 307 ARG A O 1
#

Foldseek 3Di:
DDDDDDDDDDDDDDDDDDDDDDDDDDDDDDDDDDDDDDDDDPDDDDDDDDDDDDDDDDDDDDDDDDDDDDDDDDDDDDDDDDDDDDDPPVPPPPPPPPPDDDPPFDADPPPGTDDPVVVLVVVLPDLDDDQDDDLQDLSSLVVVLVSVVSSCVSDPQAAAEDLLAAQVLLVLLLCLLCVVDDPVRSCVSRVNCVRPNHDVVSCVSVSVVCNVSSHHYFYQFHGPVLLVCCLPQNPVRQDCVSLVNQDDFDDDDPVRLVVLVVVVQVPDDPPDDDDSPDPNSVSSVRSVRSSVSSNVVRSVVSSVVSD

Secondary structure (DSSP, 8-state):
-PPPPPP-----------PPPP-----------PPPPPPPP-----------------------------------------------------------PPTT-EEETTTEEE-HHHHHHHHHH-S-------TT-HHHHHHHHHHHHHHHTTSSS-EEEEEEEEGGGHHHHHHHHTT-S-HHHHHHHTTHHHHT-S-HHHHHHHHHHHHHTTPEEEEEE--HHHHHHHHHH-GGGS-TTTTTTPPPPPPPPHHHHHHHHHHHHHTPPTT----TT-HHHHHHHHHHHHHHHHHHHHHHHHHHHT-

pLDDT: mean 76.69, std 27.3, range [23.66, 98.81]